Protein AF-0000000086674411 (afdb_homodimer)

InterPro domains:
  IPR006683 Thioesterase domain [PF03061] (30-83)
  IPR029069 HotDog domain superfamily [SSF54637] (18-87)

Solvent-accessible surface area (backbone atoms only — not comparable to full-atom values): 12819 Å² total; per-residue (Å²): 112,74,65,48,67,39,72,31,30,48,53,32,86,63,54,71,41,84,93,33,33,42,55,74,64,55,60,52,53,51,49,51,35,40,43,26,53,45,27,21,72,75,66,37,22,38,54,42,81,73,48,67,82,45,76,45,83,71,44,89,52,43,40,58,22,27,39,38,36,38,30,28,34,72,42,78,58,86,39,38,34,33,32,44,36,40,34,28,36,42,29,39,65,34,67,88,80,33,93,50,28,23,39,70,40,85,75,56,46,68,23,35,42,36,34,33,36,34,37,41,77,70,80,127,113,72,64,47,68,39,72,32,30,47,54,34,85,64,54,71,43,84,91,33,33,40,55,75,65,55,60,52,52,51,49,51,35,40,44,27,53,45,28,20,74,76,66,37,22,37,53,41,82,74,48,66,83,46,76,46,83,70,46,88,54,40,41,58,23,27,37,38,36,38,29,27,32,73,42,79,59,86,39,38,37,34,31,43,37,39,33,29,37,41,28,38,64,33,66,89,80,32,93,52,27,23,38,69,42,84,76,57,45,70,23,38,41,35,33,33,36,34,37,42,78,69,82,126

Secondary structure (DSSP, 8-state):
-TT-EEEEEEE----SSGGGBPPHHHHHHHHHHHHHHHHHHHHSB--EEEEEEEEEE-S--BTT-EEEEEEEEEEE-SSEEEEEEEEEEEEEE-TTT-TTBEEEEEEEEEEEEEEEEEE-----/-TT-EEEEEEE----SSGGGBPPHHHHHHHHHHHHHHHHHHHHSB--EEEEEEEEEE-S--BTT-EEEEEEEEEEE-SSEEEEEEEEEEEEEE-TTT-TTBEEEEEEEEEEEEEEEEEE-----

Nearest PDB structures (foldseek):
  4mtu-assembly1_A  TM=9.591E-01  e=3.055E-12  Anaerotignum propionicum
  5egl-assembly1_B-2  TM=8.775E-01  e=4.026E-07  Staphylococcus aureus subsp. aureus Mu50
  5egk-assembly1_C  TM=8.486E-01  e=3.057E-07  Staphylococcus aureus subsp. aureus Mu50
  5hz4-assembly1_D  TM=8.009E-01  e=1.989E-06  Staphylococcus aureus subsp. aureus Mu50
  2eis-assembly1_A  TM=8.326E-01  e=5.075E-06  Thermus thermophilus HB8

pLDDT: mean 96.01, std 6.02, range [52.81, 98.94]

Structure (mmCIF, N/CA/C/O backbone):
data_AF-0000000086674411-model_v1
#
loop_
_entity.id
_entity.type
_entity.pdbx_description
1 polymer 'Thioesterase domain-containing protein'
#
loop_
_atom_site.group_PDB
_atom_site.id
_atom_site.type_symbol
_atom_site.label_atom_id
_atom_site.label_alt_id
_atom_site.label_comp_id
_atom_site.label_asym_id
_atom_site.label_entity_id
_atom_site.label_seq_id
_atom_site.pdbx_PDB_ins_code
_atom_site.Cartn_x
_atom_site.Cartn_y
_atom_site.Cartn_z
_atom_site.occupancy
_atom_site.B_iso_or_equiv
_atom_site.auth_seq_id
_atom_site.auth_comp_id
_atom_site.auth_asym_id
_atom_site.auth_atom_id
_atom_site.pdbx_PDB_model_num
ATOM 1 N N . MET A 1 1 ? -3.662 -22.922 4.18 1 89.38 1 MET A N 1
ATOM 2 C CA . MET A 1 1 ? -3.904 -22.188 2.943 1 89.38 1 MET A CA 1
ATOM 3 C C . MET A 1 1 ? -5.184 -21.359 3.041 1 89.38 1 MET A C 1
ATOM 5 O O . MET A 1 1 ? -5.137 -20.141 3.047 1 89.38 1 MET A O 1
ATOM 9 N N . ILE A 1 2 ? -6.27 -22.047 3.48 1 95.38 2 ILE A N 1
ATOM 10 C CA . ILE A 1 2 ? -7.531 -21.344 3.658 1 95.38 2 ILE A CA 1
ATOM 11 C C . ILE A 1 2 ? -7.438 -20.422 4.871 1 95.38 2 ILE A C 1
ATOM 13 O O . ILE A 1 2 ? -6.926 -20.812 5.922 1 95.38 2 ILE A O 1
ATOM 17 N N . GLY A 1 3 ? -7.812 -19.203 4.719 1 97.62 3 GLY A N 1
ATOM 18 C CA . GLY A 1 3 ? -7.754 -18.234 5.805 1 97.62 3 GLY A CA 1
ATOM 19 C C . GLY A 1 3 ? -6.559 -17.312 5.715 1 97.62 3 GLY A C 1
ATOM 20 O O . GLY A 1 3 ? -6.496 -16.297 6.426 1 97.62 3 GLY A O 1
ATOM 21 N N . THR A 1 4 ? -5.574 -17.688 4.875 1 98.19 4 THR A N 1
ATOM 22 C CA . THR A 1 4 ? -4.441 -16.797 4.688 1 98.19 4 THR A CA 1
ATOM 23 C C . THR A 1 4 ? -4.914 -15.438 4.172 1 98.19 4 THR A C 1
ATOM 25 O O . THR A 1 4 ? -5.711 -15.367 3.232 1 98.19 4 THR A O 1
ATOM 28 N N . THR A 1 5 ? -4.48 -14.375 4.836 1 98.81 5 THR A N 1
ATOM 29 C CA . THR A 1 5 ? -4.922 -13.031 4.496 1 98.81 5 THR A CA 1
ATOM 30 C C . THR A 1 5 ? -3.727 -12.102 4.305 1 98.81 5 THR A C 1
ATOM 32 O O . THR A 1 5 ? -2.77 -12.148 5.078 1 98.81 5 THR A O 1
ATOM 35 N N . VAL A 1 6 ? -3.773 -11.344 3.23 1 98.62 6 VAL A N 1
ATOM 36 C CA . VAL A 1 6 ? -2.805 -10.281 2.992 1 98.62 6 VAL A CA 1
ATOM 37 C C . VAL A 1 6 ? -3.486 -8.922 3.127 1 98.62 6 VAL A C 1
ATOM 39 O O . VAL A 1 6 ? -4.656 -8.766 2.766 1 98.62 6 VAL A O 1
ATOM 42 N N . THR A 1 7 ? -2.756 -7.918 3.664 1 98.81 7 THR A N 1
ATOM 43 C CA . THR A 1 7 ? -3.256 -6.559 3.824 1 98.81 7 THR A CA 1
ATOM 44 C C . THR A 1 7 ? -2.297 -5.551 3.193 1 98.81 7 THR A C 1
ATOM 46 O O . THR A 1 7 ? -1.092 -5.59 3.449 1 98.81 7 THR A O 1
ATOM 49 N N . HIS A 1 8 ? -2.797 -4.73 2.307 1 98.81 8 HIS A N 1
ATOM 50 C CA . HIS A 1 8 ? -2.109 -3.57 1.752 1 98.81 8 HIS A CA 1
ATOM 51 C C . HIS A 1 8 ? -2.73 -2.27 2.254 1 98.81 8 HIS A C 1
ATOM 53 O O . HIS A 1 8 ? -3.955 -2.158 2.344 1 98.81 8 HIS A O 1
ATOM 59 N N . ARG A 1 9 ? -1.939 -1.336 2.572 1 98.69 9 ARG A N 1
ATOM 60 C CA . ARG A 1 9 ? -2.4 -0.006 2.959 1 98.69 9 ARG A CA 1
ATOM 61 C C . ARG A 1 9 ? -1.655 1.077 2.188 1 98.69 9 ARG A C 1
ATOM 63 O O . ARG A 1 9 ? -0.449 0.966 1.957 1 98.69 9 ARG A O 1
ATOM 70 N N . ARG A 1 10 ? -2.4 2.121 1.82 1 98.31 10 ARG A N 1
ATOM 71 C CA . ARG A 1 10 ? -1.739 3.215 1.116 1 98.31 10 ARG A CA 1
ATOM 72 C C . ARG A 1 10 ? -2.559 4.5 1.207 1 98.31 10 ARG A C 1
ATOM 74 O O . ARG A 1 10 ? -3.766 4.453 1.454 1 98.31 10 ARG A O 1
ATOM 81 N N . TYR A 1 11 ? -1.896 5.633 1.105 1 98.31 11 TYR A N 1
ATOM 82 C CA . TYR A 1 11 ? -2.5 6.934 0.833 1 98.31 11 TYR A CA 1
ATOM 83 C C . TYR A 1 11 ? -2.873 7.062 -0.638 1 98.31 11 TYR A C 1
ATOM 85 O O . TYR A 1 11 ? -2.086 6.711 -1.52 1 98.31 11 TYR A O 1
ATOM 93 N N . VAL A 1 12 ? -4.074 7.523 -0.931 1 97.69 12 VAL A N 1
ATOM 94 C CA . VAL A 1 12 ? -4.539 7.719 -2.299 1 97.69 12 VAL A CA 1
ATOM 95 C C . VAL A 1 12 ? -4.066 9.07 -2.822 1 97.69 12 VAL A C 1
ATOM 97 O O . VAL A 1 12 ? -4.684 10.102 -2.549 1 97.69 12 VAL A O 1
ATOM 100 N N . ALA A 1 13 ? -3.119 9.055 -3.732 1 93.75 13 ALA A N 1
ATOM 101 C CA . ALA A 1 13 ? -2.398 10.281 -4.066 1 93.75 13 ALA A CA 1
ATOM 102 C C . ALA A 1 13 ? -3.029 10.977 -5.273 1 93.75 13 ALA A C 1
ATOM 104 O O . ALA A 1 13 ? -2.777 12.164 -5.516 1 93.75 13 ALA A O 1
ATOM 105 N N . ASN A 1 14 ? -3.754 10.234 -6.062 1 88.69 14 ASN A N 1
ATOM 106 C CA . ASN A 1 14 ? -4.273 10.812 -7.293 1 88.69 14 ASN A CA 1
ATOM 107 C C . ASN A 1 14 ? -5.746 10.469 -7.496 1 88.69 14 ASN A C 1
ATOM 109 O O . ASN A 1 14 ? -6.238 9.477 -6.945 1 88.69 14 ASN A O 1
ATOM 113 N N . SER A 1 15 ? -6.359 11.453 -8.25 1 87.25 15 SER A N 1
ATOM 114 C CA . SER A 1 15 ? -7.758 11.227 -8.602 1 87.25 15 SER A CA 1
ATOM 115 C C . SER A 1 15 ? -7.938 11.102 -10.109 1 87.25 15 SER A C 1
ATOM 117 O O . SER A 1 15 ? -7.039 11.453 -10.875 1 87.25 15 SER A O 1
ATOM 119 N N . HIS A 1 16 ? -9.125 10.609 -10.438 1 79.88 16 HIS A N 1
ATOM 120 C CA . HIS A 1 16 ? -9.469 10.461 -11.844 1 79.88 16 HIS A CA 1
ATOM 121 C C . HIS A 1 16 ? -10.43 11.562 -12.297 1 79.88 16 HIS A C 1
ATOM 123 O O . HIS A 1 16 ? -10.328 12.047 -13.43 1 79.88 16 HIS A O 1
ATOM 129 N N . TYR A 1 17 ? -11.242 11.922 -11.523 1 77.69 17 TYR A N 1
ATOM 130 C CA . TYR A 1 17 ? -12.312 12.844 -11.914 1 77.69 17 TYR A CA 1
ATOM 131 C C . TYR A 1 17 ? -12.164 14.18 -11.195 1 77.69 17 TYR A C 1
ATOM 133 O O . TYR A 1 17 ? -11.414 14.289 -10.219 1 77.69 17 TYR A O 1
ATOM 141 N N . ALA A 1 18 ? -12.961 15.047 -11.758 1 78.5 18 ALA A N 1
ATOM 142 C CA . ALA A 1 18 ? -13.148 16.297 -11.016 1 78.5 18 ALA A CA 1
ATOM 143 C C . ALA A 1 18 ? -13.734 16.031 -9.633 1 78.5 18 ALA A C 1
ATOM 145 O O . ALA A 1 18 ? -14.406 15.016 -9.422 1 78.5 18 ALA A O 1
ATOM 146 N N . GLY A 1 19 ? -13.383 16.797 -8.633 1 85 19 GLY A N 1
ATOM 147 C CA . GLY A 1 19 ? -13.898 16.609 -7.285 1 85 19 GLY A CA 1
ATOM 148 C C . GLY A 1 19 ? -13.102 15.625 -6.465 1 85 19 GLY A C 1
ATOM 149 O O . GLY A 1 19 ? -13.555 15.164 -5.418 1 85 19 GLY A O 1
ATOM 150 N N . ASN A 1 20 ? -12.031 15.086 -7.004 1 91.06 20 ASN A N 1
ATOM 151 C CA . ASN A 1 20 ? -11.07 14.219 -6.328 1 91.06 20 ASN A CA 1
ATOM 152 C C . ASN A 1 20 ? -11.586 12.781 -6.223 1 91.06 20 ASN A C 1
ATOM 154 O O . ASN A 1 20 ? -11.117 12.016 -5.379 1 91.06 20 ASN A O 1
ATOM 158 N N . LEU A 1 21 ? -12.625 12.477 -7.051 1 92.69 21 LEU A N 1
ATOM 159 C CA . LEU A 1 21 ? -13.188 11.133 -7.051 1 92.69 21 LEU A CA 1
ATOM 160 C C . LEU A 1 21 ? -12.289 10.172 -7.824 1 92.69 21 LEU A C 1
ATOM 162 O O . LEU A 1 21 ? -11.797 10.508 -8.898 1 92.69 21 LEU A O 1
ATOM 166 N N . VAL A 1 22 ? -12.078 9.031 -7.191 1 94.12 22 VAL A N 1
ATOM 167 C CA . VAL A 1 22 ? -11.312 7.988 -7.871 1 94.12 22 VAL A CA 1
ATOM 168 C C . VAL A 1 22 ? -12.266 7.027 -8.578 1 94.12 22 VAL A C 1
ATOM 170 O O . VAL A 1 22 ? -13.391 6.801 -8.117 1 94.12 22 VAL A O 1
ATOM 173 N N . ASP A 1 23 ? -11.867 6.539 -9.68 1 91.19 23 ASP A N 1
ATOM 174 C CA . ASP A 1 23 ? -12.719 5.609 -10.422 1 91.19 23 ASP A CA 1
ATOM 175 C C . ASP A 1 23 ? -12.758 4.242 -9.742 1 91.19 23 ASP A C 1
ATOM 177 O O . ASP A 1 23 ? -11.836 3.875 -9.016 1 91.19 23 ASP A O 1
ATOM 181 N N . GLY A 1 24 ? -13.828 3.525 -9.969 1 88.75 24 GLY A N 1
ATOM 182 C CA . GLY A 1 24 ? -14.016 2.209 -9.375 1 88.75 24 GLY A CA 1
ATOM 183 C C . GLY A 1 24 ? -12.914 1.231 -9.734 1 88.75 24 GLY A C 1
ATOM 184 O O . GLY A 1 24 ? -12.602 0.324 -8.961 1 88.75 24 GLY A O 1
ATOM 185 N N . ALA A 1 25 ? -12.359 1.411 -10.922 1 93.69 25 ALA A N 1
ATOM 186 C CA . ALA A 1 25 ? -11.281 0.535 -11.375 1 93.69 25 ALA A CA 1
ATOM 187 C C . ALA A 1 25 ? -10.078 0.62 -10.445 1 93.69 25 ALA A C 1
ATOM 189 O O . ALA A 1 25 ? -9.258 -0.303 -10.398 1 93.69 25 ALA A O 1
ATOM 190 N N . TYR A 1 26 ? -9.906 1.676 -9.727 1 96.38 26 TYR A N 1
ATOM 191 C CA . TYR A 1 26 ? -8.789 1.897 -8.82 1 96.38 26 TYR A CA 1
ATOM 192 C C . TYR A 1 26 ? -8.727 0.806 -7.758 1 96.38 26 TYR A C 1
ATOM 194 O O . TYR A 1 26 ? -7.695 0.141 -7.602 1 96.38 26 TYR A O 1
ATOM 202 N N . ALA A 1 27 ? -9.836 0.557 -7.113 1 97.25 27 ALA A N 1
ATOM 203 C CA . ALA A 1 27 ? -9.891 -0.477 -6.082 1 97.25 27 ALA A CA 1
ATOM 204 C C . ALA A 1 27 ? -9.656 -1.86 -6.68 1 97.25 27 ALA A C 1
ATOM 206 O O . ALA A 1 27 ? -9.031 -2.719 -6.051 1 97.25 27 ALA A O 1
ATOM 207 N N . LEU A 1 28 ? -10.117 -2.045 -7.859 1 97.31 28 LEU A N 1
ATOM 208 C CA . LEU A 1 28 ? -9.922 -3.34 -8.5 1 97.31 28 LEU A CA 1
ATOM 209 C C . LEU A 1 28 ? -8.453 -3.58 -8.812 1 97.31 28 LEU A C 1
ATOM 211 O O . LEU A 1 28 ? -7.969 -4.711 -8.719 1 97.31 28 LEU A O 1
ATOM 215 N N . GLY A 1 29 ? -7.793 -2.545 -9.219 1 97.19 29 GLY A N 1
ATOM 216 C CA . GLY A 1 29 ? -6.352 -2.652 -9.367 1 97.19 29 GLY A CA 1
ATOM 217 C C . GLY A 1 29 ? -5.645 -3.051 -8.078 1 97.19 29 GLY A C 1
ATOM 218 O O . GLY A 1 29 ? -4.77 -3.918 -8.086 1 97.19 29 GLY A O 1
ATOM 219 N N . LEU A 1 30 ? -6.027 -2.467 -6.98 1 98.25 30 LEU A N 1
ATOM 220 C CA . LEU A 1 30 ? -5.453 -2.785 -5.68 1 98.25 30 LEU A CA 1
ATOM 221 C C . LEU A 1 30 ? -5.77 -4.223 -5.285 1 98.25 30 LEU A C 1
ATOM 223 O O . LEU A 1 30 ? -4.93 -4.906 -4.688 1 98.25 30 LEU A O 1
ATOM 227 N N . PHE A 1 31 ? -7.004 -4.715 -5.574 1 98.5 31 PHE A N 1
ATOM 228 C CA . PHE A 1 31 ? -7.371 -6.105 -5.332 1 98.5 31 PHE A CA 1
ATOM 229 C C . PHE A 1 31 ? -6.449 -7.047 -6.094 1 98.5 31 PHE A C 1
ATOM 231 O O . PHE A 1 31 ? -5.98 -8.047 -5.547 1 98.5 31 PHE A O 1
ATOM 238 N N . GLY A 1 32 ? -6.23 -6.691 -7.336 1 98 32 GLY A N 1
ATOM 239 C CA . GLY A 1 32 ? -5.301 -7.488 -8.117 1 98 32 GLY A CA 1
ATOM 240 C C . GLY A 1 32 ? -3.916 -7.57 -7.5 1 98 32 GLY A C 1
ATOM 241 O O . GLY A 1 32 ? -3.316 -8.641 -7.445 1 98 32 GLY A O 1
ATOM 242 N N . ASP A 1 33 ? -3.412 -6.453 -7.082 1 98.5 33 ASP A N 1
ATOM 243 C CA . ASP A 1 33 ? -2.098 -6.398 -6.453 1 98.5 33 ASP A CA 1
ATOM 244 C C . ASP A 1 33 ? -2.055 -7.262 -5.195 1 98.5 33 ASP A C 1
ATOM 246 O O . ASP A 1 33 ? -1.1 -8.008 -4.98 1 98.5 33 ASP A O 1
ATOM 250 N N . ALA A 1 34 ? -3.027 -7.168 -4.344 1 98.69 34 ALA A N 1
ATOM 251 C CA . ALA A 1 34 ? -3.094 -7.945 -3.107 1 98.69 34 ALA A CA 1
ATOM 252 C C . ALA A 1 34 ? -3.217 -9.438 -3.404 1 98.69 34 ALA A C 1
ATOM 254 O O . ALA A 1 34 ? -2.582 -10.258 -2.742 1 98.69 34 ALA A O 1
ATOM 255 N N . ALA A 1 35 ? -4.035 -9.789 -4.363 1 98.56 35 ALA A N 1
ATOM 256 C CA . ALA A 1 35 ? -4.176 -11.188 -4.754 1 98.56 35 ALA A CA 1
ATOM 257 C C . ALA A 1 35 ? -2.852 -11.758 -5.254 1 98.56 35 ALA A C 1
ATOM 259 O O . ALA A 1 35 ? -2.537 -12.922 -5.012 1 98.56 35 ALA A O 1
ATOM 260 N N . THR A 1 36 ? -2.139 -10.906 -6.016 1 98.44 36 THR A N 1
ATOM 261 C CA . THR A 1 36 ? -0.835 -11.336 -6.508 1 98.44 36 THR A CA 1
ATOM 262 C C . THR A 1 36 ? 0.086 -11.703 -5.352 1 98.44 36 THR A C 1
ATOM 264 O O . THR A 1 36 ? 0.672 -12.789 -5.34 1 98.44 36 THR A O 1
ATOM 267 N N . GLU A 1 37 ? 0.175 -10.844 -4.367 1 98.81 37 GLU A N 1
ATOM 268 C CA . GLU A 1 37 ? 1.003 -11.203 -3.219 1 98.81 37 GLU A CA 1
ATOM 269 C C . GLU A 1 37 ? 0.466 -12.445 -2.514 1 98.81 37 GLU A C 1
ATOM 271 O O . GLU A 1 37 ? 1.238 -13.297 -2.076 1 98.81 37 GLU A O 1
ATOM 276 N N . LEU A 1 38 ? -0.849 -12.539 -2.352 1 98.62 38 LEU A N 1
ATOM 277 C CA . LEU A 1 38 ? -1.47 -13.695 -1.711 1 98.62 38 LEU A CA 1
ATOM 278 C C . LEU A 1 38 ? -1.016 -14.992 -2.371 1 98.62 38 LEU A C 1
ATOM 280 O O . LEU A 1 38 ? -0.605 -15.93 -1.685 1 98.62 38 LEU A O 1
ATOM 284 N N . CYS A 1 39 ? -0.974 -15.016 -3.66 1 98.19 39 CYS A N 1
ATOM 285 C CA . CYS A 1 39 ? -0.579 -16.203 -4.41 1 98.19 39 CYS A CA 1
ATOM 286 C C . CYS A 1 39 ? 0.919 -16.453 -4.289 1 98.19 39 CYS A C 1
ATOM 288 O O . CYS A 1 39 ? 1.359 -17.609 -4.254 1 98.19 39 CYS A O 1
ATOM 290 N N . ILE A 1 40 ? 1.693 -15.414 -4.297 1 98.25 40 ILE A N 1
ATOM 291 C CA . ILE A 1 40 ? 3.123 -15.602 -4.078 1 98.25 40 ILE A CA 1
ATOM 292 C C . ILE A 1 40 ? 3.354 -16.312 -2.75 1 98.25 40 ILE A C 1
ATOM 294 O O . ILE A 1 40 ? 4.113 -17.281 -2.684 1 98.25 40 ILE A O 1
ATOM 298 N N . ARG A 1 41 ? 2.709 -15.867 -1.758 1 98 41 ARG A N 1
ATOM 299 C CA . ARG A 1 41 ? 2.91 -16.406 -0.418 1 98 41 ARG A CA 1
ATOM 300 C C . ARG A 1 41 ? 2.389 -17.844 -0.324 1 98 41 ARG A C 1
ATOM 302 O O . ARG A 1 41 ? 2.963 -18.672 0.382 1 98 41 ARG A O 1
ATOM 309 N N . THR A 1 42 ? 1.347 -18.156 -1.018 1 97.38 42 THR A N 1
ATOM 310 C CA . THR A 1 42 ? 0.709 -19.453 -0.84 1 97.38 42 THR A CA 1
ATOM 311 C C . THR A 1 42 ? 1.201 -20.453 -1.892 1 97.38 42 THR A C 1
ATOM 313 O O . THR A 1 42 ? 1.247 -21.656 -1.642 1 97.38 42 THR A O 1
ATOM 316 N N . ASP A 1 43 ? 1.572 -19.922 -3.066 1 97.06 43 ASP A N 1
ATOM 317 C CA . ASP A 1 43 ? 1.767 -20.828 -4.199 1 97.06 43 ASP A CA 1
ATOM 318 C C . ASP A 1 43 ? 3.131 -20.594 -4.848 1 97.06 43 ASP A C 1
ATOM 320 O O . ASP A 1 43 ? 3.514 -21.328 -5.766 1 97.06 43 ASP A O 1
ATOM 324 N N . GLY A 1 44 ? 3.834 -19.578 -4.473 1 97.38 44 GLY A N 1
ATOM 325 C CA . GLY A 1 44 ? 5.121 -19.281 -5.082 1 97.38 44 GLY A CA 1
ATOM 326 C C . GLY A 1 44 ? 5.004 -18.75 -6.5 1 97.38 44 GLY A C 1
ATOM 327 O O . GLY A 1 44 ? 5.926 -18.906 -7.305 1 97.38 44 GLY A O 1
ATOM 328 N N . ASP A 1 45 ? 3.881 -18.25 -6.809 1 97.69 45 ASP A N 1
ATOM 329 C CA . ASP A 1 45 ? 3.537 -17.781 -8.148 1 97.69 45 ASP A CA 1
ATOM 330 C C . ASP A 1 45 ? 2.615 -16.562 -8.086 1 97.69 45 ASP A C 1
ATOM 332 O O . ASP A 1 45 ? 1.774 -16.453 -7.191 1 97.69 45 ASP A O 1
ATOM 336 N N . GLU A 1 46 ? 2.699 -15.688 -9.078 1 97.69 46 GLU A N 1
ATOM 337 C CA . GLU A 1 46 ? 1.874 -14.484 -9.094 1 97.69 46 GLU A CA 1
ATOM 338 C C . GLU A 1 46 ? 0.405 -14.828 -9.328 1 97.69 46 GLU A C 1
ATOM 340 O O . GLU A 1 46 ? -0.485 -14.086 -8.898 1 97.69 46 GLU A O 1
ATOM 345 N N . GLY A 1 47 ? 0.176 -15.938 -10 1 97.56 47 GLY A N 1
ATOM 346 C CA . GLY A 1 47 ? -1.185 -16.297 -10.359 1 97.56 47 GLY A CA 1
ATOM 347 C C . GLY A 1 47 ? -1.766 -15.445 -11.469 1 97.56 47 GLY A C 1
ATOM 348 O O . GLY A 1 47 ? -1.14 -14.469 -11.898 1 97.56 47 GLY A O 1
ATOM 349 N N . LEU A 1 48 ? -2.912 -15.961 -12.016 1 96.81 48 LEU A N 1
ATOM 350 C CA . LEU A 1 48 ? -3.684 -15.242 -13.023 1 96.81 48 LEU A CA 1
ATOM 351 C C . LEU A 1 48 ? -5.113 -15 -12.547 1 96.81 48 LEU A C 1
ATOM 353 O O . LEU A 1 48 ? -5.836 -15.953 -12.234 1 96.81 48 LEU A O 1
ATOM 357 N N . PHE A 1 49 ? -5.402 -13.727 -12.477 1 96.31 49 PHE A N 1
ATOM 358 C CA . PHE A 1 49 ? -6.766 -13.391 -12.078 1 96.31 49 PHE A CA 1
ATOM 359 C C . PHE A 1 49 ? -7.766 -13.82 -13.141 1 96.31 49 PHE A C 1
ATOM 361 O O . PHE A 1 49 ? -7.684 -13.375 -14.289 1 96.31 49 PHE A O 1
ATOM 368 N N . ALA A 1 50 ? -8.664 -14.664 -12.844 1 96.69 50 ALA A N 1
ATOM 369 C CA . ALA A 1 50 ? -9.609 -15.234 -13.805 1 96.69 50 ALA A CA 1
ATOM 370 C C . ALA A 1 50 ? -10.859 -14.367 -13.914 1 96.69 50 ALA A C 1
ATOM 372 O O . ALA A 1 50 ? -11.453 -14.258 -14.992 1 96.69 50 ALA A O 1
ATOM 373 N N . GLY A 1 51 ? -11.297 -13.828 -12.781 1 96.12 51 GLY A N 1
ATOM 374 C CA . GLY A 1 51 ? -12.484 -12.984 -12.82 1 96.12 51 GLY A CA 1
ATOM 375 C C . GLY A 1 51 ? -13.125 -12.789 -11.461 1 96.12 51 GLY A C 1
ATOM 376 O O . GLY A 1 51 ? -12.625 -13.305 -10.453 1 96.12 51 GLY A O 1
ATOM 377 N N . TYR A 1 52 ? -14.195 -11.945 -11.461 1 97.06 52 TYR A N 1
ATOM 378 C CA . TYR A 1 52 ? -14.977 -11.711 -10.25 1 97.06 52 TYR A CA 1
ATOM 379 C C . TYR A 1 52 ? -16.344 -12.367 -10.359 1 97.06 52 TYR A C 1
ATOM 381 O O . TYR A 1 52 ? -16.969 -12.367 -11.422 1 97.06 52 TYR A O 1
ATOM 389 N N . GLU A 1 53 ? -16.719 -12.891 -9.258 1 97 53 GLU A N 1
ATOM 390 C CA . GLU A 1 53 ? -18.094 -13.344 -9.133 1 97 53 GLU A CA 1
ATOM 391 C C . GLU A 1 53 ? -19.031 -12.18 -8.789 1 97 53 GLU A C 1
ATOM 393 O O . GLU A 1 53 ? -20.172 -12.133 -9.25 1 97 53 GLU A O 1
ATOM 398 N N . GLU A 1 54 ? -18.5 -11.336 -7.941 1 97.44 54 GLU A N 1
ATOM 399 C CA . GLU A 1 54 ? -19.266 -10.18 -7.516 1 97.44 54 GLU A CA 1
ATOM 400 C C . GLU A 1 54 ? -18.359 -9.008 -7.137 1 97.44 54 GLU A C 1
ATOM 402 O O . GLU A 1 54 ? -17.281 -9.219 -6.594 1 97.44 54 GLU A O 1
ATOM 407 N N . ILE A 1 55 ? -18.859 -7.809 -7.43 1 97.94 55 ILE A N 1
ATOM 408 C CA . ILE A 1 55 ? -18.266 -6.555 -6.969 1 97.94 55 ILE A CA 1
ATOM 409 C C . ILE A 1 55 ? -19.375 -5.613 -6.488 1 97.94 55 ILE A C 1
ATOM 411 O O . ILE A 1 55 ? -20.375 -5.422 -7.176 1 97.94 55 ILE A O 1
ATOM 415 N N . ARG A 1 56 ? -19.188 -5.047 -5.332 1 98.44 56 ARG A N 1
ATOM 416 C CA . ARG A 1 56 ? -20.109 -4.031 -4.824 1 98.44 56 ARG A CA 1
ATOM 417 C C . ARG A 1 56 ? -19.359 -2.756 -4.453 1 98.44 56 ARG A C 1
ATOM 419 O O . ARG A 1 56 ? -18.422 -2.791 -3.656 1 98.44 56 ARG A O 1
ATOM 426 N N . PHE A 1 57 ? -19.75 -1.699 -5.066 1 97.94 57 PHE A N 1
ATOM 427 C CA . PHE A 1 57 ? -19.25 -0.377 -4.695 1 97.94 57 PHE A CA 1
ATOM 428 C C . PHE A 1 57 ? -20.172 0.274 -3.67 1 97.94 57 PHE A C 1
ATOM 430 O O . PHE A 1 57 ? -21.297 0.671 -4 1 97.94 57 PHE A O 1
ATOM 437 N N . VAL A 1 58 ? -19.641 0.463 -2.443 1 98.06 58 VAL A N 1
ATOM 438 C CA . VAL A 1 58 ? -20.484 0.779 -1.298 1 98.06 58 VAL A CA 1
ATOM 439 C C . VAL A 1 58 ? -20.375 2.264 -0.96 1 98.06 58 VAL A C 1
ATOM 441 O O . VAL A 1 58 ? -21.359 2.9 -0.577 1 98.06 58 VAL A O 1
ATOM 444 N N . ALA A 1 59 ? -19.234 2.826 -1.065 1 98.19 59 ALA A N 1
ATOM 445 C CA . ALA A 1 59 ? -18.938 4.227 -0.762 1 98.19 59 ALA A CA 1
ATOM 446 C C . ALA A 1 59 ? -17.859 4.777 -1.682 1 98.19 59 ALA A C 1
ATOM 448 O O . ALA A 1 59 ? -17 4.035 -2.15 1 98.19 59 ALA A O 1
ATOM 449 N N . PRO A 1 60 ? -17.875 6.027 -1.909 1 97.31 60 PRO A N 1
ATOM 450 C CA . PRO A 1 60 ? -16.859 6.609 -2.797 1 97.31 60 PRO A CA 1
ATOM 451 C C . PRO A 1 60 ? -15.484 6.703 -2.145 1 97.31 60 PRO A C 1
ATOM 453 O O . PRO A 1 60 ? -15.383 6.891 -0.929 1 97.31 60 PRO A O 1
ATOM 456 N N . ILE A 1 61 ? -14.477 6.527 -2.938 1 98 61 ILE A N 1
ATOM 457 C CA . ILE A 1 61 ? -13.094 6.773 -2.549 1 98 61 ILE A CA 1
ATOM 458 C C . ILE A 1 61 ? -12.609 8.086 -3.164 1 98 61 ILE A C 1
ATOM 460 O O . ILE A 1 61 ? -12.867 8.359 -4.336 1 98 61 ILE A O 1
ATOM 464 N N . TYR A 1 62 ? -11.898 8.93 -2.408 1 97.5 62 TYR A N 1
ATOM 465 C CA . TYR A 1 62 ? -11.383 10.219 -2.871 1 97.5 62 TYR A CA 1
ATOM 466 C C . TYR A 1 62 ? -9.867 10.266 -2.752 1 97.5 62 TYR A C 1
ATOM 468 O O . TYR A 1 62 ? -9.281 9.609 -1.89 1 97.5 62 TYR A O 1
ATOM 476 N N . ALA A 1 63 ? -9.234 11.023 -3.674 1 97 63 ALA A N 1
ATOM 477 C CA . ALA A 1 63 ? -7.844 11.375 -3.402 1 97 63 ALA A CA 1
ATOM 478 C C . ALA A 1 63 ? -7.695 11.977 -2.008 1 97 63 ALA A C 1
ATOM 480 O O . ALA A 1 63 ? -8.523 12.781 -1.58 1 97 63 ALA A O 1
ATOM 481 N N . GLY A 1 64 ? -6.625 11.539 -1.303 1 97 64 GLY A N 1
ATOM 482 C CA . GLY A 1 64 ? -6.418 11.992 0.061 1 97 64 GLY A CA 1
ATOM 483 C C . GLY A 1 64 ? -6.883 11 1.104 1 97 64 GLY A C 1
ATOM 484 O O . GLY A 1 64 ? -6.539 11.117 2.283 1 97 64 GLY A O 1
ATOM 485 N N . ASP A 1 65 ? -7.691 10.031 0.682 1 98.38 65 ASP A N 1
ATOM 486 C CA . ASP A 1 65 ? -8.062 8.945 1.586 1 98.38 65 ASP A CA 1
ATOM 487 C C . ASP A 1 65 ? -6.859 8.062 1.907 1 98.38 65 ASP A C 1
ATOM 489 O O . ASP A 1 65 ? -5.902 8 1.133 1 98.38 65 ASP A O 1
ATOM 493 N N . VAL A 1 66 ? -6.805 7.426 3.016 1 98.81 66 VAL A N 1
ATOM 494 C CA . VAL A 1 66 ? -5.992 6.242 3.273 1 98.81 66 VAL A CA 1
ATOM 495 C C . VAL A 1 66 ? -6.867 4.992 3.215 1 98.81 66 VAL A C 1
ATOM 497 O O . VAL A 1 66 ? -7.871 4.898 3.924 1 98.81 66 VAL A O 1
ATOM 500 N N . VAL A 1 67 ? -6.406 4.051 2.363 1 98.81 67 VAL A N 1
ATOM 501 C CA . VAL A 1 67 ? -7.23 2.854 2.225 1 98.81 67 VAL A CA 1
ATOM 502 C C . VAL A 1 67 ? -6.434 1.622 2.645 1 98.81 67 VAL A C 1
ATOM 504 O O . VAL A 1 67 ? -5.203 1.619 2.572 1 98.81 67 VAL A O 1
ATOM 507 N N . GLU A 1 68 ? -7.133 0.646 3.156 1 98.88 68 GLU A N 1
ATOM 508 C CA . GLU A 1 68 ? -6.617 -0.687 3.451 1 98.88 68 GLU A CA 1
ATOM 509 C C . GLU A 1 68 ? -7.363 -1.755 2.656 1 98.88 68 GLU A C 1
ATOM 511 O O . GLU A 1 68 ? -8.594 -1.803 2.676 1 98.88 68 GLU A O 1
ATOM 516 N N . VAL A 1 69 ? -6.613 -2.533 1.974 1 98.81 69 VAL A N 1
ATOM 517 C CA . VAL A 1 69 ? -7.145 -3.617 1.156 1 98.81 69 VAL A CA 1
ATOM 518 C C . VAL A 1 69 ? -6.781 -4.961 1.779 1 98.81 69 VAL A C 1
ATOM 520 O O . VAL A 1 69 ? -5.629 -5.18 2.17 1 98.81 69 VAL A O 1
ATOM 523 N N . THR A 1 70 ? -7.746 -5.848 1.847 1 98.88 70 THR A N 1
ATOM 524 C CA . THR A 1 70 ? -7.48 -7.207 2.297 1 98.88 70 THR A CA 1
ATOM 525 C C . THR A 1 70 ? -7.879 -8.219 1.228 1 98.88 70 THR A C 1
ATOM 527 O O . THR A 1 70 ? -8.852 -8.008 0.496 1 98.88 70 THR A O 1
ATOM 530 N N . ALA A 1 71 ? -7.164 -9.203 1.087 1 98.88 71 ALA A N 1
ATOM 531 C CA . ALA A 1 71 ? -7.434 -10.391 0.278 1 98.88 71 ALA A CA 1
ATOM 532 C C . ALA A 1 71 ? -7.277 -11.664 1.102 1 98.88 71 ALA A C 1
ATOM 534 O O . ALA A 1 71 ? -6.227 -11.898 1.704 1 98.88 71 ALA A O 1
ATOM 535 N N . SER A 1 72 ? -8.273 -12.531 1.072 1 98.88 72 SER A N 1
ATOM 536 C CA . SER A 1 72 ? -8.25 -13.742 1.875 1 98.88 72 SER A CA 1
ATOM 537 C C . SER A 1 72 ? -8.695 -14.953 1.061 1 98.88 72 SER A C 1
ATOM 539 O O . SER A 1 72 ? -9.75 -14.922 0.42 1 98.88 72 SER A O 1
ATOM 541 N N . VAL A 1 73 ? -7.941 -16.047 1.227 1 98.88 73 VAL A N 1
ATOM 542 C CA . VAL A 1 73 ? -8.336 -17.266 0.548 1 98.88 73 VAL A CA 1
ATOM 543 C C . VAL A 1 73 ? -9.5 -17.922 1.292 1 98.88 73 VAL A C 1
ATOM 545 O O . VAL A 1 73 ? -9.406 -18.188 2.492 1 98.88 73 VAL A O 1
ATOM 548 N N . THR A 1 74 ? -10.547 -18.25 0.523 1 98.75 74 THR A N 1
ATOM 549 C CA . THR A 1 74 ? -11.703 -18.844 1.183 1 98.75 74 THR A CA 1
ATOM 550 C C . THR A 1 74 ? -11.992 -20.234 0.636 1 98.75 74 THR A C 1
ATOM 552 O O . THR A 1 74 ? -12.758 -21 1.233 1 98.75 74 THR A O 1
ATOM 555 N N . ARG A 1 75 ? -11.492 -20.578 -0.475 1 98.38 75 ARG A N 1
ATOM 556 C CA . ARG A 1 75 ? -11.594 -21.906 -1.064 1 98.38 75 ARG A CA 1
ATOM 557 C C . ARG A 1 75 ? -10.375 -22.219 -1.934 1 98.38 75 ARG A C 1
ATOM 559 O O . ARG A 1 75 ? -9.828 -21.328 -2.584 1 98.38 75 ARG A O 1
ATOM 566 N N . VAL A 1 76 ? -10.039 -23.5 -1.941 1 97.88 76 VAL A N 1
ATOM 567 C CA . VAL A 1 76 ? -8.867 -23.953 -2.693 1 97.88 76 VAL A CA 1
ATOM 568 C C . VAL A 1 76 ? -9.242 -25.125 -3.588 1 97.88 76 VAL A C 1
ATOM 570 O O . VAL A 1 76 ? -9.734 -26.141 -3.104 1 97.88 76 VAL A O 1
ATOM 573 N N . GLY A 1 77 ? -9.086 -24.953 -4.895 1 96.69 77 GLY A N 1
ATOM 574 C CA . GLY A 1 77 ? -9.148 -26.047 -5.848 1 96.69 77 GLY A CA 1
ATOM 575 C C . GLY A 1 77 ? -7.785 -26.547 -6.281 1 96.69 77 GLY A C 1
ATOM 576 O O . GLY A 1 77 ? -6.785 -26.297 -5.609 1 96.69 77 GLY A O 1
ATOM 577 N N . THR A 1 78 ? -7.805 -27.312 -7.426 1 95.81 78 THR A N 1
ATOM 578 C CA . THR A 1 78 ? -6.539 -27.828 -7.93 1 95.81 78 THR A CA 1
ATOM 579 C C . THR A 1 78 ? -5.641 -26.703 -8.414 1 95.81 78 THR A C 1
ATOM 581 O O . THR A 1 78 ? -4.469 -26.625 -8.047 1 95.81 78 THR A O 1
ATOM 584 N N . ARG A 1 79 ? -6.246 -25.797 -9.203 1 96.75 79 ARG A N 1
ATOM 585 C CA . ARG A 1 79 ? -5.477 -24.672 -9.734 1 96.75 79 ARG A CA 1
ATOM 586 C C . ARG A 1 79 ? -6.105 -23.344 -9.336 1 96.75 79 ARG A C 1
ATOM 588 O O . ARG A 1 79 ? -5.578 -22.281 -9.664 1 96.75 79 ARG A O 1
ATOM 595 N N . SER A 1 80 ? -7.23 -23.422 -8.633 1 97.12 80 SER A N 1
ATOM 596 C CA . SER A 1 80 ? -7.996 -22.203 -8.398 1 97.12 80 SER A CA 1
ATOM 597 C C . SER A 1 80 ? -7.977 -21.812 -6.93 1 97.12 80 SER A C 1
ATOM 599 O O . SER A 1 80 ? -7.984 -22.672 -6.047 1 97.12 80 SER A O 1
ATOM 601 N N . ARG A 1 81 ? -7.961 -20.531 -6.691 1 98.25 81 ARG A N 1
ATOM 602 C CA . ARG A 1 81 ? -8.172 -19.938 -5.379 1 98.25 81 ARG A CA 1
ATOM 603 C C . ARG A 1 81 ? -9.359 -18.969 -5.402 1 98.25 81 ARG A C 1
ATOM 605 O O . ARG A 1 81 ? -9.398 -18.047 -6.211 1 98.25 81 ARG A O 1
ATOM 612 N N . ARG A 1 82 ? -10.344 -19.219 -4.547 1 98.75 82 ARG A N 1
ATOM 613 C CA . ARG A 1 82 ? -11.383 -18.219 -4.305 1 98.75 82 ARG A CA 1
ATOM 614 C C . ARG A 1 82 ? -10.945 -17.234 -3.229 1 98.75 82 ARG A C 1
ATOM 616 O O . ARG A 1 82 ? -10.492 -17.625 -2.156 1 98.75 82 ARG A O 1
ATOM 623 N N . VAL A 1 83 ? -11.078 -15.984 -3.564 1 98.88 83 VAL A N 1
ATOM 624 C CA . VAL A 1 83 ? -10.531 -14.945 -2.695 1 98.88 83 VAL A CA 1
ATOM 625 C C . VAL A 1 83 ? -11.617 -13.914 -2.377 1 98.88 83 VAL A C 1
ATOM 627 O O . VAL A 1 83 ? -12.328 -13.453 -3.273 1 98.88 83 VAL A O 1
ATOM 630 N N . GLU A 1 84 ? -11.75 -13.555 -1.15 1 98.94 84 GLU A N 1
ATOM 631 C CA . GLU A 1 84 ? -12.586 -12.438 -0.721 1 98.94 84 GLU A CA 1
ATOM 632 C C . GLU A 1 84 ? -11.75 -11.172 -0.512 1 98.94 84 GLU A C 1
ATOM 634 O O . GLU A 1 84 ? -10.688 -11.219 0.114 1 98.94 84 GLU A O 1
ATOM 639 N N . PHE A 1 85 ? -12.289 -10.094 -1.075 1 98.88 85 PHE A N 1
ATOM 640 C CA . PHE A 1 85 ? -11.586 -8.812 -1.021 1 98.88 85 PHE A CA 1
ATOM 641 C C . PHE A 1 85 ? -12.414 -7.77 -0.289 1 98.88 85 PHE A C 1
ATOM 643 O O . PHE A 1 85 ? -13.641 -7.758 -0.396 1 98.88 85 PHE A O 1
ATOM 650 N N . SER A 1 86 ? -11.68 -6.848 0.374 1 98.88 86 SER A N 1
ATOM 651 C CA . SER A 1 86 ? -12.289 -5.641 0.918 1 98.88 86 SER A CA 1
ATOM 652 C C . SER A 1 86 ? -11.336 -4.453 0.837 1 98.88 86 SER A C 1
ATOM 654 O O . SER A 1 86 ? -10.125 -4.609 1.007 1 98.88 86 SER A O 1
ATOM 656 N N . CYS A 1 87 ? -11.906 -3.305 0.531 1 98.88 87 CYS A N 1
ATOM 657 C CA . CYS A 1 87 ? -11.211 -2.023 0.625 1 98.88 87 CYS A CA 1
ATOM 658 C C . CYS A 1 87 ? -11.938 -1.083 1.581 1 98.88 87 CYS A C 1
ATOM 660 O O . CYS A 1 87 ? -13.094 -0.727 1.352 1 98.88 87 CYS A O 1
ATOM 662 N N . ALA A 1 88 ? -11.266 -0.667 2.625 1 98.94 88 ALA A N 1
ATOM 663 C CA . ALA A 1 88 ? -11.867 0.23 3.611 1 98.94 88 ALA A CA 1
ATOM 664 C C . ALA A 1 88 ? -11.078 1.535 3.709 1 98.94 88 ALA A C 1
ATOM 666 O O . ALA A 1 88 ? -9.852 1.541 3.578 1 98.94 88 ALA A O 1
ATOM 667 N N . ILE A 1 89 ? -11.781 2.604 3.99 1 98.88 89 ILE A N 1
ATOM 668 C CA . ILE A 1 89 ? -11.203 3.928 4.18 1 98.88 89 ILE A CA 1
ATOM 669 C C . ILE A 1 89 ? -10.891 4.148 5.66 1 98.88 89 ILE A C 1
ATOM 671 O O . ILE A 1 89 ? -11.781 4.059 6.508 1 98.88 89 ILE A O 1
ATOM 675 N N . HIS A 1 90 ? -9.625 4.5 5.922 1 98.88 90 HIS A N 1
ATOM 676 C CA . HIS A 1 90 ? -9.188 4.633 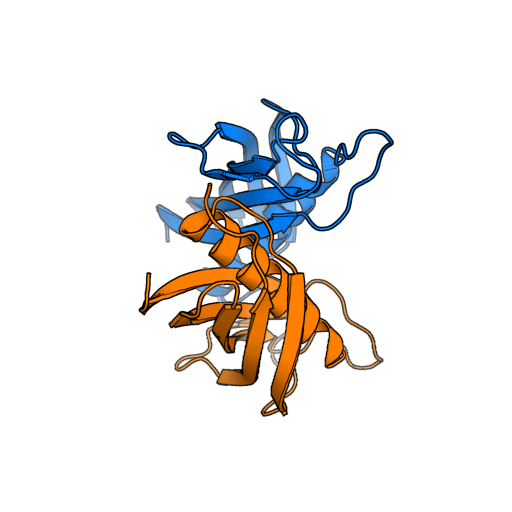7.305 1 98.88 90 HIS A CA 1
ATOM 677 C C . HIS A 1 90 ? -8.977 6.098 7.68 1 98.88 90 HIS A C 1
ATOM 679 O O . HIS A 1 90 ? -8.984 6.445 8.859 1 98.88 90 HIS A O 1
ATOM 685 N N . CYS A 1 91 ? -8.703 6.996 6.68 1 98.81 91 CYS A N 1
ATOM 686 C CA . CYS A 1 91 ? -8.594 8.438 6.859 1 98.81 91 CYS A CA 1
ATOM 687 C C . CYS A 1 91 ? -9.266 9.188 5.719 1 98.81 91 CYS A C 1
ATOM 689 O O . CYS A 1 91 ? -9.297 8.703 4.586 1 98.81 91 CYS A O 1
ATOM 691 N N . ARG A 1 92 ? -9.727 10.391 6.07 1 98.31 92 ARG A N 1
ATOM 692 C CA . ARG A 1 92 ? -10.406 11.219 5.086 1 98.31 92 ARG A CA 1
ATOM 693 C C . ARG A 1 92 ? -10.148 12.703 5.34 1 98.31 92 ARG A C 1
ATOM 695 O O . ARG A 1 92 ? -10.148 13.148 6.492 1 98.31 92 ARG A O 1
ATOM 702 N N . ARG A 1 93 ? -10.047 13.352 4.234 1 97.12 93 ARG A N 1
ATOM 703 C CA . ARG A 1 93 ? -9.828 14.789 4.309 1 97.12 93 ARG A CA 1
ATOM 704 C C . ARG A 1 93 ? -11.031 15.5 4.918 1 97.12 93 ARG A C 1
ATOM 706 O O . ARG A 1 93 ? -12.164 15.016 4.812 1 97.12 93 ARG A O 1
ATOM 713 N N . GLN A 1 94 ? -10.672 16.609 5.539 1 96.81 94 GLN A N 1
ATOM 714 C CA . GLN A 1 94 ? -11.68 17.516 6.086 1 96.81 94 GLN A CA 1
ATOM 715 C C . GLN A 1 94 ? -11.539 18.922 5.492 1 96.81 94 GLN A C 1
ATOM 717 O O . GLN A 1 94 ? -11.188 19.859 6.195 1 96.81 94 GLN A O 1
ATOM 722 N N . PRO A 1 95 ? -12.008 19.047 4.277 1 93.19 95 PRO A N 1
ATOM 723 C CA . PRO A 1 95 ? -11.773 20.328 3.596 1 93.19 95 PRO A CA 1
ATOM 724 C C . PRO A 1 95 ? -12.5 21.5 4.254 1 93.19 95 PRO A C 1
ATOM 726 O O . PRO A 1 95 ? -12.133 22.656 4.043 1 93.19 95 PRO A O 1
ATOM 729 N N . GLU A 1 96 ? -13.469 21.234 4.969 1 94.62 96 GLU A N 1
ATOM 730 C CA . GLU A 1 96 ? -14.211 22.297 5.652 1 94.62 96 GLU A CA 1
ATOM 731 C C . GLU A 1 96 ? -13.391 22.906 6.785 1 94.62 96 GLU A C 1
ATOM 733 O O . GLU A 1 96 ? -13.672 24.016 7.23 1 94.62 96 GLU A O 1
ATOM 738 N N . ILE A 1 97 ? -12.469 22.188 7.289 1 95.06 97 ILE A N 1
ATOM 739 C CA . ILE A 1 97 ? -11.586 22.688 8.336 1 95.06 97 ILE A CA 1
ATOM 740 C C . ILE A 1 97 ? -10.414 23.438 7.699 1 95.06 97 ILE A C 1
ATOM 742 O O . ILE A 1 97 ? -10.156 24.594 8.023 1 95.06 97 ILE A O 1
ATOM 746 N N . SER A 1 98 ? -9.672 22.812 6.781 1 94.5 98 SER A N 1
ATOM 747 C CA . SER A 1 98 ? -8.609 23.406 5.98 1 94.5 98 SER A CA 1
ATOM 748 C C . SER A 1 98 ? -8.273 22.531 4.773 1 94.5 98 SER A C 1
ATOM 750 O O . SER A 1 98 ? -8.719 21.391 4.684 1 94.5 98 SER A O 1
ATOM 752 N N . GLU A 1 99 ? -7.391 23.031 3.91 1 93.25 99 GLU A N 1
ATOM 753 C CA . GLU A 1 99 ? -7.039 22.328 2.686 1 93.25 99 GLU A CA 1
ATOM 754 C C . GLU A 1 99 ? -6.25 21.062 2.992 1 93.25 99 GLU A C 1
ATOM 756 O O . GLU A 1 99 ? -6.266 20.109 2.207 1 93.25 99 GLU A O 1
ATOM 761 N N . SER A 1 100 ? -5.613 21.016 4.145 1 95.62 100 SER A N 1
ATOM 762 C CA . SER A 1 100 ? -4.738 19.891 4.449 1 95.62 100 SER A CA 1
ATOM 763 C C . SER A 1 100 ? -5.246 19.109 5.656 1 95.62 100 SER A C 1
ATOM 765 O O . SER A 1 100 ? -4.617 18.141 6.086 1 95.62 100 SER A O 1
ATOM 767 N N . ALA A 1 101 ? -6.395 19.5 6.211 1 97.38 101 ALA A N 1
ATOM 768 C CA . ALA A 1 101 ? -6.945 18.797 7.367 1 97.38 101 ALA A CA 1
ATOM 769 C C . ALA A 1 101 ? -7.496 17.422 6.965 1 97.38 101 ALA A C 1
ATOM 771 O O . ALA A 1 101 ? -8.102 17.281 5.906 1 97.38 101 ALA A O 1
ATOM 772 N N . SER A 1 102 ? -7.25 16.469 7.762 1 98.06 102 SER A N 1
ATOM 77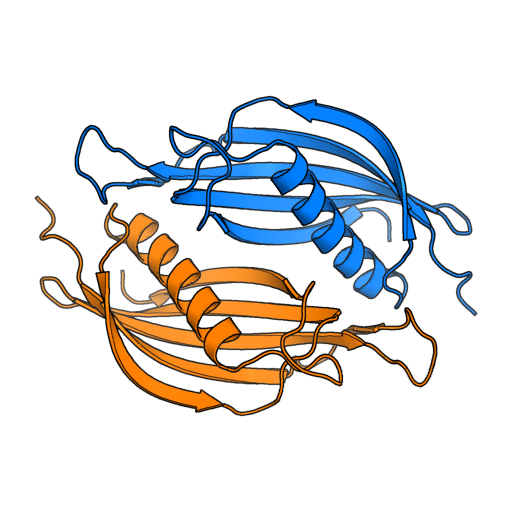3 C CA . SER A 1 102 ? -7.727 15.102 7.582 1 98.06 102 SER A CA 1
ATOM 774 C C . SER A 1 102 ? -7.98 14.422 8.93 1 98.06 102 SER A C 1
ATOM 776 O O . SER A 1 102 ? -7.477 14.875 9.961 1 98.06 102 SER A O 1
ATOM 778 N N . GLN A 1 103 ? -8.727 13.375 8.922 1 97.81 103 GLN A N 1
ATOM 779 C CA . GLN A 1 103 ? -9.047 12.703 10.172 1 97.81 103 GLN A CA 1
ATOM 780 C C . GLN A 1 103 ? -9.062 11.188 10 1 97.81 103 GLN A C 1
ATOM 782 O O . GLN A 1 103 ? -9.391 10.688 8.922 1 97.81 103 GLN A O 1
ATOM 787 N N . VAL A 1 104 ? -8.758 10.484 11.117 1 98.62 104 VAL A N 1
ATOM 788 C CA . VAL A 1 104 ? -8.922 9.039 11.18 1 98.62 104 VAL A CA 1
ATOM 789 C C . VAL A 1 104 ? -10.398 8.688 11.312 1 98.62 104 VAL A C 1
ATOM 791 O O . VAL A 1 104 ? -11.125 9.32 12.086 1 98.62 104 VAL A O 1
ATOM 794 N N . LEU A 1 105 ? -10.75 7.77 10.57 1 98.62 105 LEU A N 1
ATOM 795 C CA . LEU A 1 105 ? -12.117 7.266 10.688 1 98.62 105 LEU A CA 1
ATOM 796 C C . LEU A 1 105 ? -12.172 6.066 11.625 1 98.62 105 LEU A C 1
ATOM 798 O O . LEU A 1 105 ? -11.508 5.055 11.391 1 98.62 105 LEU A O 1
ATOM 802 N N . GLU A 1 106 ? -13.086 6.207 12.656 1 97.81 106 GLU A N 1
ATOM 803 C CA . GLU A 1 106 ? -13.336 5.113 13.594 1 97.81 106 GLU A CA 1
ATOM 804 C C . GLU A 1 106 ? -14.828 4.945 13.852 1 97.81 106 GLU A C 1
ATOM 806 O O . GLU A 1 106 ? -15.453 5.797 14.492 1 97.81 106 GLU A O 1
ATOM 811 N N . PRO A 1 107 ? -15.453 3.801 13.406 1 98.25 107 PRO A N 1
ATOM 812 C CA . PRO A 1 107 ? -14.797 2.734 12.648 1 98.25 107 PRO A CA 1
ATOM 813 C C . PRO A 1 107 ? -14.477 3.143 11.211 1 98.25 107 PRO A C 1
ATOM 815 O O . PRO A 1 107 ? -15.047 4.109 10.703 1 98.25 107 PRO A O 1
ATOM 818 N N . PRO A 1 108 ? -13.469 2.461 10.555 1 98.81 108 PRO A N 1
ATOM 819 C CA . PRO A 1 108 ? -13.273 2.703 9.125 1 98.81 108 PRO A CA 1
ATOM 820 C C . PRO A 1 108 ? -14.547 2.459 8.312 1 98.81 108 PRO A C 1
ATOM 822 O O . PRO A 1 108 ? -15.461 1.769 8.773 1 98.81 108 PRO A O 1
ATOM 825 N N . VAL A 1 109 ? -14.555 3.008 7.105 1 98.75 109 VAL A N 1
ATOM 826 C CA . VAL A 1 109 ? -15.711 2.861 6.219 1 98.75 109 VAL A CA 1
ATOM 827 C C . VAL A 1 109 ? -15.367 1.899 5.086 1 98.75 109 VAL A C 1
ATOM 829 O O . VAL A 1 109 ? -14.422 2.133 4.328 1 98.75 109 VAL A O 1
ATOM 832 N N . VAL A 1 110 ? -16.141 0.808 4.91 1 98.81 110 VAL A N 1
ATOM 833 C CA . VAL A 1 110 ? -15.945 -0.111 3.793 1 98.81 110 VAL A CA 1
ATOM 834 C C . VAL A 1 110 ? -16.375 0.559 2.49 1 98.81 110 VAL A C 1
ATOM 836 O O . VAL A 1 110 ? -17.516 1.049 2.381 1 98.81 110 VAL A O 1
ATOM 839 N N . ALA A 1 111 ? -15.516 0.588 1.494 1 98.75 111 ALA A N 1
ATOM 840 C CA . ALA A 1 111 ? -15.805 1.273 0.237 1 98.75 111 ALA A CA 1
ATOM 841 C C . ALA A 1 111 ? -16.156 0.277 -0.863 1 98.75 111 ALA A C 1
ATOM 843 O O . ALA A 1 111 ? -17.047 0.534 -1.678 1 98.75 111 ALA A O 1
ATOM 844 N N . VAL A 1 112 ? -15.414 -0.801 -0.984 1 98.75 112 VAL A N 1
ATOM 845 C CA . VAL A 1 112 ? -15.617 -1.806 -2.021 1 98.75 112 VAL A CA 1
ATOM 846 C C . VAL A 1 112 ? -15.438 -3.203 -1.431 1 98.75 112 VAL A C 1
ATOM 848 O O . VAL A 1 112 ? -14.523 -3.432 -0.632 1 98.75 112 VAL A O 1
ATOM 851 N N . VAL A 1 113 ? -16.25 -4.184 -1.832 1 98.75 113 VAL A N 1
ATOM 852 C CA . VAL A 1 113 ? -16.062 -5.598 -1.536 1 98.75 113 VAL A CA 1
ATOM 853 C C . VAL A 1 113 ? -16.203 -6.418 -2.818 1 98.75 113 VAL A C 1
ATOM 855 O O . VAL A 1 113 ? -16.891 -6.008 -3.754 1 98.75 113 VAL A O 1
ATOM 858 N N . ALA A 1 114 ? -15.555 -7.512 -2.826 1 98.81 114 ALA A N 1
ATOM 859 C CA . ALA A 1 114 ? -15.617 -8.367 -4.008 1 98.81 114 ALA A CA 1
ATOM 860 C C . ALA A 1 114 ? -15.25 -9.805 -3.664 1 98.81 114 ALA A C 1
ATOM 862 O O . ALA A 1 114 ? -14.617 -10.062 -2.637 1 98.81 114 ALA A O 1
ATOM 863 N N . THR A 1 115 ? -15.664 -10.695 -4.473 1 98.81 115 THR A N 1
ATOM 864 C CA . THR A 1 115 ? -15.219 -12.078 -4.504 1 98.81 115 THR A CA 1
ATOM 865 C C . THR A 1 115 ? -14.688 -12.445 -5.891 1 98.81 115 THR A C 1
ATOM 867 O O . THR A 1 115 ? -15.359 -12.227 -6.898 1 98.81 115 THR A O 1
ATOM 870 N N . GLY A 1 116 ? -13.484 -12.914 -5.887 1 98.5 116 GLY A N 1
ATOM 871 C CA . GLY A 1 116 ? -12.867 -13.258 -7.16 1 98.5 116 GLY A CA 1
ATOM 872 C C . GLY A 1 116 ? -12.18 -14.609 -7.145 1 98.5 116 GLY A C 1
ATOM 873 O O . GLY A 1 116 ? -12.117 -15.273 -6.105 1 98.5 116 GLY A O 1
ATOM 874 N N . THR A 1 117 ? -11.711 -14.992 -8.359 1 98.44 117 THR A N 1
ATOM 875 C CA . THR A 1 117 ? -10.977 -16.234 -8.523 1 98.44 117 THR A CA 1
ATOM 876 C C . THR A 1 117 ? -9.633 -16 -9.203 1 98.44 117 THR A C 1
ATOM 878 O O . THR A 1 117 ? -9.547 -15.242 -10.172 1 98.44 117 THR A O 1
ATOM 881 N N . VAL A 1 118 ? -8.664 -16.641 -8.633 1 98.38 118 VAL A N 1
ATOM 882 C CA . VAL A 1 118 ? -7.32 -16.625 -9.211 1 98.38 118 VAL A CA 1
ATOM 883 C C . VAL A 1 118 ? -6.91 -18.047 -9.586 1 98.38 118 VAL A C 1
ATOM 885 O O . VAL A 1 118 ? -7.199 -19 -8.852 1 98.38 118 VAL A O 1
ATOM 888 N N . VAL A 1 119 ? -6.16 -18.156 -10.719 1 98.19 119 VAL A N 1
ATOM 889 C CA . VAL A 1 119 ? -5.648 -19.453 -11.172 1 98.19 119 VAL A CA 1
ATOM 890 C C . VAL A 1 119 ? -4.129 -19.484 -11.008 1 98.19 119 VAL A C 1
ATOM 892 O O . VAL A 1 119 ? -3.436 -18.531 -11.352 1 98.19 119 VAL A O 1
ATOM 895 N N . VAL A 1 120 ? -3.613 -20.578 -10.438 1 97 120 VAL A N 1
ATOM 896 C CA . VAL A 1 120 ? -2.184 -20.75 -10.203 1 97 120 VAL A CA 1
ATOM 897 C C . VAL A 1 120 ? -1.699 -22.031 -10.883 1 97 120 VAL A C 1
ATOM 899 O O . VAL A 1 120 ? -2.494 -22.922 -11.164 1 97 120 VAL A O 1
ATOM 902 N N . PRO A 1 121 ? -0.394 -22.062 -11.164 1 93.56 121 PRO A N 1
ATOM 903 C CA . PRO A 1 121 ? 0.113 -23.312 -11.703 1 93.56 121 PRO A CA 1
ATOM 904 C C . PRO A 1 121 ? -0.001 -24.469 -10.711 1 93.56 121 PRO A C 1
ATOM 906 O O . PRO A 1 121 ? -0.023 -24.25 -9.5 1 93.56 121 PRO A O 1
ATOM 909 N N . VAL A 1 122 ? -0.089 -25.656 -11.336 1 85 122 VAL A N 1
ATOM 910 C CA . VAL A 1 122 ? -0.131 -26.844 -10.5 1 85 122 VAL A CA 1
ATOM 911 C C . VAL A 1 122 ? 1.218 -27.047 -9.812 1 85 122 VAL A C 1
ATOM 913 O O . VAL A 1 122 ? 2.27 -26.922 -10.445 1 85 122 VAL A O 1
ATOM 916 N N . SER A 1 123 ? 1.208 -26.922 -8.375 1 68.69 123 SER A N 1
ATOM 917 C CA . SER A 1 123 ? 2.43 -27.156 -7.617 1 68.69 123 SER A CA 1
ATOM 918 C C . SER A 1 123 ? 3.148 -28.406 -8.102 1 68.69 123 SER A C 1
ATOM 920 O O . SER A 1 123 ? 2.508 -29.406 -8.422 1 68.69 123 SER A O 1
ATOM 922 N N . ARG A 1 124 ? 4.359 -28.172 -8.57 1 52.81 124 ARG A N 1
ATOM 923 C CA . ARG A 1 124 ? 5.117 -29.375 -8.93 1 52.81 124 ARG A CA 1
ATOM 924 C C . ARG A 1 124 ? 5.367 -30.25 -7.711 1 52.81 124 ARG A C 1
ATOM 926 O O . ARG A 1 124 ? 5.453 -29.75 -6.586 1 52.81 124 ARG A O 1
ATOM 933 N N . MET B 1 1 ? 3.371 10.148 20.875 1 89.44 1 MET B N 1
ATOM 934 C CA . MET B 1 1 ? 3.68 10.711 19.562 1 89.44 1 MET B CA 1
ATOM 935 C C . MET B 1 1 ? 4.973 10.125 19 1 89.44 1 MET B C 1
ATOM 937 O O . MET B 1 1 ? 4.957 9.391 18.016 1 89.44 1 MET B O 1
ATOM 941 N N . ILE B 1 2 ? 6.027 10.156 19.875 1 95.38 2 ILE B N 1
ATOM 942 C CA . ILE B 1 2 ? 7.293 9.57 19.453 1 95.38 2 ILE B CA 1
ATOM 943 C C . ILE B 1 2 ? 7.18 8.047 19.453 1 95.38 2 ILE B C 1
ATOM 945 O O . ILE B 1 2 ? 6.633 7.457 20.375 1 95.38 2 ILE B O 1
ATOM 949 N N . GLY B 1 3 ? 7.574 7.434 18.391 1 97.62 3 GLY B N 1
ATOM 950 C CA . GLY B 1 3 ? 7.492 5.984 18.266 1 97.62 3 GLY B CA 1
ATOM 951 C C . GLY B 1 3 ? 6.32 5.52 17.422 1 97.62 3 GLY B C 1
ATOM 952 O O . GLY B 1 3 ? 6.25 4.352 17.047 1 97.62 3 GLY B O 1
ATOM 953 N N . THR B 1 4 ? 5.363 6.438 17.203 1 98.25 4 THR B N 1
ATOM 954 C CA . THR B 1 4 ? 4.254 6.07 16.328 1 98.25 4 THR B CA 1
ATOM 955 C C . THR B 1 4 ? 4.77 5.66 14.945 1 98.25 4 THR B C 1
ATOM 957 O O . THR B 1 4 ? 5.602 6.355 14.352 1 98.25 4 THR B O 1
ATOM 960 N N . THR B 1 5 ? 4.328 4.5 14.477 1 98.81 5 THR B N 1
ATOM 961 C CA . THR B 1 5 ? 4.812 3.957 13.211 1 98.81 5 THR B CA 1
ATOM 962 C C . THR B 1 5 ? 3.643 3.576 12.305 1 98.81 5 THR B C 1
ATOM 964 O O . THR B 1 5 ? 2.654 3.002 12.766 1 98.81 5 THR B O 1
ATOM 967 N N . VAL B 1 6 ? 3.744 3.986 11.055 1 98.62 6 VAL B N 1
ATOM 968 C CA . VAL B 1 6 ? 2.807 3.564 10.023 1 98.62 6 VAL B CA 1
ATOM 969 C C . VAL B 1 6 ? 3.506 2.625 9.039 1 98.62 6 VAL B C 1
ATOM 971 O O . VAL B 1 6 ? 4.688 2.803 8.734 1 98.62 6 VAL B O 1
ATOM 974 N N . THR B 1 7 ? 2.77 1.597 8.547 1 98.81 7 THR B N 1
ATOM 975 C CA . THR B 1 7 ? 3.285 0.644 7.574 1 98.81 7 THR B CA 1
ATOM 976 C C . THR B 1 7 ? 2.367 0.564 6.355 1 98.81 7 THR B C 1
ATOM 978 O O . THR B 1 7 ? 1.153 0.401 6.496 1 98.81 7 THR B O 1
ATOM 981 N N . HIS B 1 8 ? 2.91 0.777 5.195 1 98.81 8 HIS B N 1
ATOM 982 C CA . HIS B 1 8 ? 2.266 0.534 3.908 1 98.81 8 HIS B CA 1
ATOM 983 C C . HIS B 1 8 ? 2.889 -0.661 3.195 1 98.81 8 HIS B C 1
ATOM 985 O O . HIS B 1 8 ? 4.105 -0.846 3.234 1 98.81 8 HIS B O 1
ATOM 991 N N . ARG B 1 9 ? 2.102 -1.44 2.576 1 98.69 9 ARG B N 1
ATOM 992 C CA . ARG B 1 9 ? 2.572 -2.559 1.764 1 98.69 9 ARG B CA 1
ATOM 993 C C . ARG B 1 9 ? 1.877 -2.58 0.406 1 98.69 9 ARG B C 1
ATOM 995 O O . ARG B 1 9 ? 0.679 -2.305 0.311 1 98.69 9 ARG B O 1
ATOM 1002 N N . ARG B 1 10 ? 2.66 -2.926 -0.616 1 98.25 10 ARG B N 1
ATOM 1003 C CA . ARG B 1 10 ? 2.045 -3.01 -1.938 1 98.25 10 ARG B CA 1
ATOM 1004 C C . ARG B 1 10 ? 2.885 -3.869 -2.877 1 98.25 10 ARG B C 1
ATOM 1006 O O . ARG B 1 10 ? 4.082 -4.062 -2.65 1 98.25 10 ARG B O 1
ATOM 1013 N N . TYR B 1 11 ? 2.244 -4.461 -3.871 1 98.31 11 TYR B N 1
ATOM 1014 C CA . TYR B 1 11 ? 2.879 -5.039 -5.051 1 98.31 11 TYR B CA 1
ATOM 1015 C C . TYR B 1 11 ? 3.312 -3.949 -6.023 1 98.31 11 TYR B C 1
ATOM 1017 O O . TYR B 1 11 ? 2.551 -3.02 -6.305 1 98.31 11 TYR B O 1
ATOM 1025 N N . VAL B 1 12 ? 4.527 -4.004 -6.52 1 97.75 12 VAL B N 1
ATOM 1026 C CA . VAL B 1 12 ? 5.047 -3.037 -7.477 1 97.75 12 VAL B CA 1
ATOM 1027 C C . VAL B 1 12 ? 4.613 -3.422 -8.891 1 97.75 12 VAL B C 1
ATOM 1029 O O . VAL B 1 12 ? 5.246 -4.266 -9.531 1 97.75 12 VAL B O 1
ATOM 1032 N N . ALA B 1 13 ? 3.699 -2.676 -9.453 1 93.62 13 ALA B N 1
ATOM 1033 C CA . ALA B 1 13 ? 3.01 -3.129 -10.656 1 93.62 13 ALA B CA 1
ATOM 1034 C C . ALA B 1 13 ? 3.689 -2.592 -11.914 1 93.62 13 ALA B C 1
ATOM 1036 O O . ALA B 1 13 ? 3.463 -3.1 -13.016 1 93.62 13 ALA B O 1
ATOM 1037 N N . ASN B 1 14 ? 4.426 -1.524 -11.766 1 88.62 14 ASN B N 1
ATOM 1038 C CA . ASN B 1 14 ? 5 -0.895 -12.953 1 88.62 14 ASN B CA 1
ATOM 1039 C C . ASN B 1 14 ? 6.473 -0.555 -12.742 1 88.62 14 ASN B C 1
ATOM 1041 O O . ASN B 1 14 ? 6.93 -0.412 -11.609 1 88.62 14 ASN B O 1
ATOM 1045 N N . SER B 1 15 ? 7.133 -0.549 -13.969 1 87.31 15 SER B N 1
ATOM 1046 C CA . SER B 1 15 ? 8.539 -0.16 -13.938 1 87.31 15 SER B CA 1
ATOM 1047 C C . SER B 1 15 ? 8.773 1.119 -14.734 1 87.31 15 SER B C 1
ATOM 1049 O O . SER B 1 15 ? 7.91 1.545 -15.508 1 87.31 15 SER B O 1
ATOM 1051 N N . HIS B 1 16 ? 9.953 1.654 -14.492 1 80.12 16 HIS B N 1
ATOM 1052 C CA . HIS B 1 16 ? 10.352 2.867 -15.195 1 80.12 16 HIS B CA 1
ATOM 1053 C C . HIS B 1 16 ? 11.344 2.553 -16.312 1 80.12 16 HIS B C 1
ATOM 1055 O O . HIS B 1 16 ? 11.281 3.154 -17.391 1 80.12 16 HIS B O 1
ATOM 1061 N N . TYR B 1 17 ? 12.148 1.715 -16.125 1 78.88 17 TYR B N 1
ATOM 1062 C CA . TYR B 1 17 ? 13.242 1.447 -17.047 1 78.88 17 TYR B CA 1
ATOM 1063 C C . TYR B 1 17 ? 13.078 0.076 -17.703 1 78.88 17 TYR B C 1
ATOM 1065 O O . TYR B 1 17 ? 12.305 -0.754 -17.219 1 78.88 17 TYR B O 1
ATOM 1073 N N . ALA B 1 18 ? 13.922 -0.008 -18.719 1 79.81 18 ALA B N 1
ATOM 1074 C CA . ALA B 1 18 ? 14.094 -1.352 -19.266 1 79.81 18 ALA B CA 1
ATOM 1075 C C . ALA B 1 18 ? 14.633 -2.309 -18.203 1 79.81 18 ALA B C 1
ATOM 1077 O O . ALA B 1 18 ? 15.281 -1.882 -17.25 1 79.81 18 ALA B O 1
ATOM 1078 N N . GLY B 1 19 ? 14.25 -3.568 -18.219 1 85.25 19 GLY B N 1
ATOM 1079 C CA . GLY B 1 19 ? 14.719 -4.543 -17.25 1 85.25 19 GLY B CA 1
ATOM 1080 C C . GLY B 1 19 ? 13.875 -4.586 -15.992 1 85.25 19 GLY B C 1
ATOM 1081 O O . GLY B 1 19 ? 14.289 -5.152 -14.984 1 85.25 19 GLY B O 1
ATOM 1082 N N . ASN B 1 20 ? 12.812 -3.824 -15.914 1 91.12 20 ASN B N 1
ATOM 1083 C CA . ASN B 1 20 ? 11.82 -3.834 -14.852 1 91.12 20 ASN B CA 1
ATOM 1084 C C . ASN B 1 20 ? 12.305 -3.07 -13.625 1 91.12 20 ASN B C 1
ATOM 1086 O O . ASN B 1 20 ? 11.805 -3.285 -12.516 1 91.12 20 ASN B O 1
ATOM 1090 N N . LEU B 1 21 ? 13.352 -2.221 -13.836 1 92.75 21 LEU B N 1
ATOM 1091 C CA . LEU B 1 21 ? 13.891 -1.426 -12.734 1 92.75 21 LEU B CA 1
ATOM 1092 C C . LEU B 1 21 ? 13.008 -0.216 -12.461 1 92.75 21 LEU B C 1
ATOM 1094 O O . LEU B 1 21 ? 12.555 0.455 -13.391 1 92.75 21 LEU B O 1
ATOM 1098 N N . VAL B 1 22 ? 12.758 -0.028 -11.18 1 94.19 22 VAL B N 1
ATOM 1099 C CA . VAL B 1 22 ? 12.008 1.157 -10.781 1 94.19 22 VAL B CA 1
ATOM 1100 C C . VAL B 1 22 ? 12.969 2.281 -10.406 1 94.19 22 VAL B C 1
ATOM 1102 O O . VAL B 1 22 ? 14.07 2.023 -9.922 1 94.19 22 VAL B O 1
ATOM 1105 N N . ASP B 1 23 ? 12.609 3.465 -10.672 1 91.12 23 ASP B N 1
ATOM 1106 C CA . ASP B 1 23 ? 13.469 4.598 -10.344 1 91.12 23 ASP B CA 1
ATOM 1107 C C . ASP B 1 23 ? 13.469 4.871 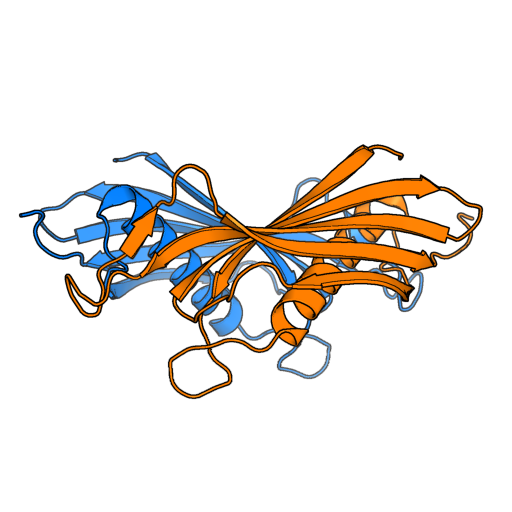-8.844 1 91.12 23 ASP B C 1
ATOM 1109 O O . ASP B 1 23 ? 12.516 4.531 -8.148 1 91.12 23 ASP B O 1
ATOM 1113 N N . GLY B 1 24 ? 14.539 5.457 -8.383 1 89 24 GLY B N 1
ATOM 1114 C CA . GLY B 1 24 ? 14.688 5.773 -6.969 1 89 24 GLY B CA 1
ATOM 1115 C C . GLY B 1 24 ? 13.578 6.664 -6.438 1 89 24 GLY B C 1
ATOM 1116 O O . GLY B 1 24 ? 13.234 6.586 -5.258 1 89 24 GLY B O 1
ATOM 1117 N N . ALA B 1 25 ? 13.062 7.516 -7.301 1 93.69 25 ALA B N 1
ATOM 1118 C CA . ALA B 1 25 ? 11.992 8.422 -6.91 1 93.69 25 ALA B CA 1
ATOM 1119 C C . ALA B 1 25 ? 10.75 7.648 -6.465 1 93.69 25 ALA B C 1
ATOM 1121 O O . ALA B 1 25 ? 9.914 8.172 -5.723 1 93.69 25 ALA B O 1
ATOM 1122 N N . TYR B 1 26 ? 10.586 6.449 -6.883 1 96.38 26 TYR B N 1
ATOM 1123 C CA . TYR B 1 26 ? 9.438 5.609 -6.559 1 96.38 26 TYR B CA 1
ATOM 1124 C C . TYR B 1 26 ? 9.312 5.414 -5.051 1 96.38 26 TYR B C 1
ATOM 1126 O O . TYR B 1 26 ? 8.273 5.707 -4.465 1 96.38 26 TYR B O 1
ATOM 1134 N N . ALA B 1 27 ? 10.398 5.023 -4.43 1 97.25 27 ALA B N 1
ATOM 1135 C CA . ALA B 1 27 ? 10.391 4.816 -2.982 1 97.25 27 ALA B CA 1
ATOM 1136 C C . ALA B 1 27 ? 10.156 6.129 -2.242 1 97.25 27 ALA B C 1
ATOM 1138 O O . ALA B 1 27 ? 9.492 6.148 -1.2 1 97.25 27 ALA B O 1
ATOM 1139 N N . LEU B 1 28 ? 10.648 7.176 -2.787 1 97.31 28 LEU B N 1
ATOM 1140 C CA . LEU B 1 28 ? 10.453 8.469 -2.141 1 97.31 28 LEU B CA 1
ATOM 1141 C C . LEU B 1 28 ? 8.992 8.883 -2.188 1 97.31 28 LEU B C 1
ATOM 1143 O O . LEU B 1 28 ? 8.484 9.5 -1.247 1 97.31 28 LEU B O 1
ATOM 1147 N N . GLY B 1 29 ? 8.359 8.586 -3.275 1 97.19 29 GLY B N 1
ATOM 1148 C CA . GLY B 1 29 ? 6.922 8.797 -3.332 1 97.19 29 GLY B CA 1
ATOM 1149 C C . GLY B 1 29 ? 6.164 8.023 -2.27 1 97.19 29 GLY B C 1
ATOM 1150 O O . GLY B 1 29 ? 5.273 8.562 -1.615 1 97.19 29 GLY B O 1
ATOM 1151 N N . LEU B 1 30 ? 6.523 6.789 -2.074 1 98.25 30 LEU B N 1
ATOM 1152 C CA . LEU B 1 30 ? 5.895 5.949 -1.061 1 98.25 30 LEU B CA 1
ATOM 1153 C C . LEU B 1 30 ? 6.168 6.488 0.34 1 98.25 30 LEU B C 1
ATOM 1155 O O . LEU B 1 30 ? 5.297 6.434 1.211 1 98.25 30 LEU B O 1
ATOM 1159 N N . PHE B 1 31 ? 7.406 6.996 0.599 1 98.5 31 PHE B N 1
ATOM 1160 C CA . PHE B 1 31 ? 7.734 7.625 1.871 1 98.5 31 PHE B CA 1
ATOM 1161 C C . PHE B 1 31 ? 6.824 8.82 2.135 1 98.5 31 PHE B C 1
ATOM 1163 O O . PHE B 1 31 ? 6.32 8.992 3.248 1 98.5 31 PHE B O 1
ATOM 1170 N N . GLY B 1 32 ? 6.652 9.602 1.107 1 98.12 32 GLY B N 1
ATOM 1171 C CA . GLY B 1 32 ? 5.734 10.727 1.241 1 98.12 32 GLY B CA 1
ATOM 1172 C C . GLY B 1 32 ? 4.332 10.305 1.629 1 98.12 32 GLY B C 1
ATOM 1173 O O . GLY B 1 32 ? 3.713 10.914 2.502 1 98.12 32 GLY B O 1
ATOM 1174 N N . ASP B 1 33 ? 3.828 9.305 0.982 1 98.5 33 ASP B N 1
ATOM 1175 C CA . ASP B 1 33 ? 2.492 8.789 1.27 1 98.5 33 ASP B CA 1
ATOM 1176 C C . ASP B 1 33 ? 2.391 8.305 2.713 1 98.5 33 ASP B C 1
ATOM 1178 O O . ASP B 1 33 ? 1.415 8.594 3.406 1 98.5 33 ASP B O 1
ATOM 1182 N N . ALA B 1 34 ? 3.344 7.551 3.17 1 98.69 34 ALA B N 1
ATOM 1183 C CA . ALA B 1 34 ? 3.354 7.027 4.535 1 98.69 34 ALA B CA 1
ATOM 1184 C C . ALA B 1 34 ? 3.457 8.156 5.555 1 98.69 34 ALA B C 1
ATOM 1186 O O . ALA B 1 34 ? 2.787 8.133 6.59 1 98.69 34 ALA B O 1
ATOM 1187 N N . ALA B 1 35 ? 4.297 9.125 5.289 1 98.62 35 ALA B N 1
ATOM 1188 C CA . ALA B 1 35 ? 4.43 10.281 6.176 1 98.62 35 ALA B CA 1
ATOM 1189 C C . ALA B 1 35 ? 3.111 11.039 6.285 1 98.62 35 ALA B C 1
ATOM 1191 O O . ALA B 1 35 ? 2.768 11.547 7.352 1 98.62 35 ALA B O 1
ATOM 1192 N N . THR B 1 36 ? 2.439 11.148 5.121 1 98.44 36 THR B N 1
ATOM 1193 C CA . THR B 1 36 ? 1.147 11.828 5.125 1 98.44 36 THR B CA 1
ATOM 1194 C C . THR B 1 36 ? 0.178 11.141 6.078 1 98.44 36 THR B C 1
ATOM 1196 O O . THR B 1 36 ? -0.427 11.789 6.934 1 98.44 36 THR B O 1
ATOM 1199 N N . GLU B 1 37 ? 0.074 9.836 5.977 1 98.81 37 GLU B N 1
ATOM 1200 C CA . GLU B 1 37 ? -0.8 9.141 6.918 1 98.81 37 GLU B CA 1
ATOM 1201 C C . GLU B 1 37 ? -0.312 9.312 8.352 1 98.81 37 GLU B C 1
ATOM 1203 O O . GLU B 1 37 ? -1.115 9.492 9.273 1 98.81 37 GLU B O 1
ATOM 1208 N N . LEU B 1 38 ? 0.992 9.219 8.578 1 98.69 38 LEU B N 1
ATOM 1209 C CA . LEU B 1 38 ? 1.567 9.391 9.906 1 98.69 38 LEU B CA 1
ATOM 1210 C C . LEU B 1 38 ? 1.114 10.703 10.531 1 98.69 38 LEU B C 1
ATOM 1212 O O . LEU B 1 38 ? 0.667 10.727 11.68 1 98.69 38 LEU B O 1
ATOM 1216 N N . CYS B 1 39 ? 1.116 11.75 9.781 1 98.25 39 CYS B N 1
ATOM 1217 C CA . CYS B 1 39 ? 0.728 13.07 10.266 1 98.25 39 CYS B CA 1
ATOM 1218 C C . CYS B 1 39 ? -0.778 13.148 10.484 1 98.25 39 CYS B C 1
ATOM 1220 O O . CYS B 1 39 ? -1.24 13.828 11.406 1 98.25 39 CYS B O 1
ATOM 1222 N N . ILE B 1 40 ? -1.526 12.539 9.617 1 98.25 40 ILE B N 1
ATOM 1223 C CA . ILE B 1 40 ? -2.967 12.5 9.852 1 98.25 40 ILE B CA 1
ATOM 1224 C C . ILE B 1 40 ? -3.254 11.875 11.211 1 98.25 40 ILE B C 1
ATOM 1226 O O . ILE B 1 40 ? -4.031 12.414 12 1 98.25 40 ILE B O 1
ATOM 1230 N N . ARG B 1 41 ? -2.641 10.797 11.477 1 98.06 41 ARG B N 1
ATOM 1231 C CA . ARG B 1 41 ? -2.898 10.055 12.703 1 98.06 41 ARG B CA 1
ATOM 1232 C C . ARG B 1 41 ? -2.41 10.828 13.922 1 98.06 41 ARG B C 1
ATOM 1234 O O . ARG B 1 41 ? -3.023 10.773 14.992 1 98.06 41 ARG B O 1
ATOM 1241 N N . THR B 1 42 ? -1.347 11.562 13.789 1 97.44 42 THR B N 1
ATOM 1242 C CA . THR B 1 42 ? -0.741 12.195 14.961 1 97.44 42 THR B CA 1
ATOM 1243 C C . THR B 1 42 ? -1.216 13.633 15.109 1 97.44 42 THR B C 1
ATOM 1245 O O . THR B 1 42 ? -1.296 14.156 16.219 1 97.44 42 THR B O 1
ATOM 1248 N N . ASP B 1 43 ? -1.53 14.258 13.961 1 97.12 43 ASP B N 1
ATOM 1249 C CA . ASP B 1 43 ? -1.695 15.711 14 1 97.12 43 ASP B CA 1
ATOM 1250 C C . ASP B 1 43 ? -3.027 16.125 13.375 1 97.12 43 ASP B C 1
ATOM 1252 O O . ASP B 1 43 ? -3.385 17.312 13.398 1 97.12 43 ASP B O 1
ATOM 1256 N N . GLY B 1 44 ? -3.725 15.211 12.758 1 97.38 44 GLY B N 1
ATOM 1257 C CA . GLY B 1 44 ? -4.98 15.555 12.109 1 97.38 44 GLY B CA 1
ATOM 1258 C C . GLY B 1 44 ? -4.801 16.359 10.844 1 97.38 44 GLY B C 1
ATOM 1259 O O . GLY B 1 44 ? -5.691 17.125 10.453 1 97.38 44 GLY B O 1
ATOM 1260 N N . ASP B 1 45 ? -3.652 16.281 10.297 1 97.75 45 ASP B N 1
ATOM 1261 C CA . ASP B 1 45 ? -3.252 17.062 9.133 1 97.75 45 ASP B CA 1
ATOM 1262 C C . ASP B 1 45 ? -2.314 16.266 8.227 1 97.75 45 ASP B C 1
ATOM 1264 O O . ASP B 1 45 ? -1.505 15.469 8.711 1 97.75 45 ASP B O 1
ATOM 1268 N N . GLU B 1 46 ? -2.355 16.531 6.949 1 97.75 46 GLU B N 1
ATOM 1269 C CA . GLU B 1 46 ? -1.513 15.812 6.004 1 97.75 46 GLU B CA 1
ATOM 1270 C C . GLU B 1 46 ? -0.042 16.172 6.184 1 97.75 46 GLU B C 1
ATOM 1272 O O . GLU B 1 46 ? 0.844 15.375 5.879 1 97.75 46 GLU B O 1
ATOM 1277 N N . GLY B 1 47 ? 0.189 17.375 6.672 1 97.69 47 GLY B N 1
ATOM 1278 C CA . GLY B 1 47 ? 1.557 17.859 6.797 1 97.69 47 GLY B CA 1
ATOM 1279 C C . GLY B 1 47 ? 2.189 18.219 5.469 1 97.69 47 GLY B C 1
ATOM 1280 O O . GLY B 1 47 ? 1.6 17.984 4.41 1 97.69 47 GLY B O 1
ATOM 1281 N N . LEU B 1 48 ? 3.352 18.953 5.602 1 96.81 48 LEU B N 1
ATOM 1282 C CA . LEU B 1 48 ? 4.168 19.312 4.449 1 96.81 48 LEU B CA 1
ATOM 1283 C C . LEU B 1 48 ? 5.586 18.766 4.594 1 96.81 48 LEU B C 1
ATOM 1285 O O . LEU B 1 48 ? 6.285 19.094 5.555 1 96.81 48 LEU B O 1
ATOM 1289 N N . PHE B 1 49 ? 5.887 17.922 3.639 1 96.25 49 PHE B N 1
ATOM 1290 C CA . PHE B 1 49 ? 7.238 17.391 3.656 1 96.25 49 PHE B CA 1
ATOM 1291 C C . PHE B 1 49 ? 8.266 18.484 3.389 1 96.25 49 PHE B C 1
ATOM 1293 O O . PHE B 1 49 ? 8.227 19.125 2.34 1 9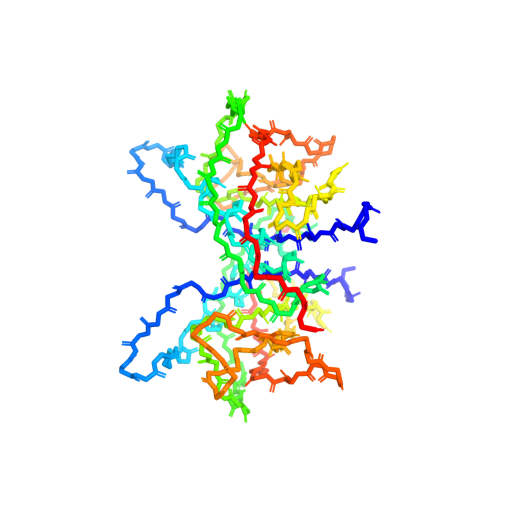6.25 49 PHE B O 1
ATOM 1300 N N . ALA B 1 50 ? 9.141 18.75 4.273 1 96.75 50 ALA B N 1
ATOM 1301 C CA . ALA B 1 50 ? 10.102 19.844 4.18 1 96.75 50 AL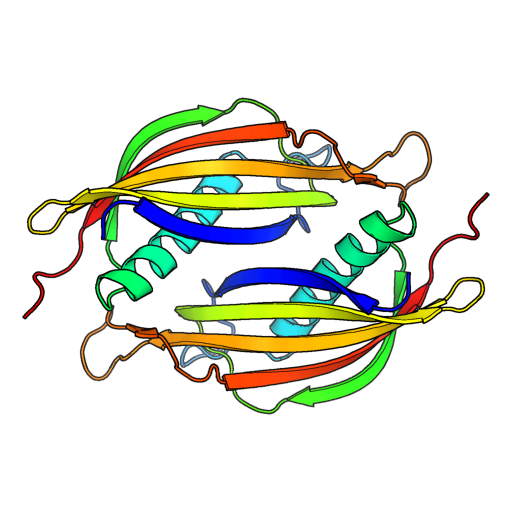A B CA 1
ATOM 1302 C C . ALA B 1 50 ? 11.375 19.391 3.469 1 96.75 50 ALA B C 1
ATOM 1304 O O . ALA B 1 50 ? 12.016 20.172 2.76 1 96.75 50 ALA B O 1
ATOM 1305 N N . GLY B 1 51 ? 11.781 18.141 3.732 1 96.25 51 GLY B N 1
ATOM 1306 C CA . GLY B 1 51 ? 12.992 17.641 3.082 1 96.25 51 GLY B CA 1
ATOM 1307 C C . GLY B 1 51 ? 13.586 16.438 3.768 1 96.25 51 GLY B C 1
ATOM 1308 O O . GLY B 1 51 ? 13.039 15.945 4.762 1 96.25 51 GLY B O 1
ATOM 1309 N N . TYR B 1 52 ? 14.664 15.906 3.125 1 97.12 52 TYR B N 1
ATOM 1310 C CA . TYR B 1 52 ? 15.406 14.789 3.691 1 97.12 52 TYR B CA 1
ATOM 1311 C C . TYR B 1 52 ? 16.766 15.242 4.203 1 97.12 52 TYR B C 1
ATOM 1313 O O . TYR 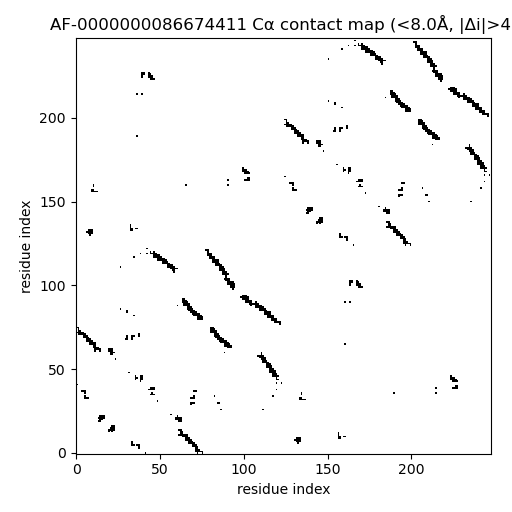B 1 52 ? 17.422 16.078 3.578 1 97.12 52 TYR B O 1
ATOM 1321 N N . GLU B 1 53 ? 17.078 14.672 5.301 1 96.88 53 GLU B N 1
ATOM 1322 C CA . GLU B 1 53 ? 18.453 14.82 5.785 1 96.88 53 GLU B CA 1
ATOM 1323 C C . GLU B 1 53 ? 19.391 13.836 5.09 1 96.88 53 GLU B C 1
ATOM 1325 O O . GLU B 1 53 ? 20.547 14.164 4.82 1 96.88 53 GLU B O 1
ATOM 1330 N N . GLU B 1 54 ? 18.859 12.664 4.898 1 97.31 54 GLU B N 1
ATOM 1331 C CA . GLU B 1 54 ? 19.641 11.609 4.25 1 97.31 54 GLU B CA 1
ATOM 1332 C C . GLU B 1 54 ? 18.734 10.633 3.51 1 97.31 54 GLU B C 1
ATOM 1334 O O . GLU B 1 54 ? 17.625 10.344 3.959 1 97.31 54 GLU B O 1
ATOM 1339 N N . ILE B 1 55 ? 19.266 10.133 2.381 1 97.94 55 ILE B N 1
ATOM 1340 C CA . ILE B 1 55 ? 18.672 9.023 1.632 1 97.94 55 ILE B CA 1
ATOM 1341 C C . ILE B 1 55 ? 19.781 8.055 1.209 1 97.94 55 ILE B C 1
ATOM 1343 O O . ILE B 1 55 ? 20.812 8.469 0.679 1 97.94 55 ILE B O 1
ATOM 1347 N N . ARG B 1 56 ? 19.562 6.793 1.469 1 98.44 56 ARG B N 1
ATOM 1348 C CA . ARG B 1 56 ? 20.484 5.758 0.996 1 98.44 56 ARG B CA 1
ATOM 1349 C C . ARG B 1 56 ? 19.75 4.707 0.172 1 98.44 56 ARG B C 1
ATOM 1351 O O . ARG B 1 56 ? 18.781 4.105 0.644 1 98.44 56 ARG B O 1
ATOM 1358 N N . PHE B 1 57 ? 20.188 4.559 -1.026 1 97.94 57 PHE B N 1
ATOM 1359 C CA . PHE B 1 57 ? 19.703 3.477 -1.878 1 97.94 57 PHE B CA 1
ATOM 1360 C C . PHE B 1 57 ? 20.594 2.25 -1.751 1 97.94 57 PHE B C 1
ATOM 1362 O O . PHE B 1 57 ? 21.734 2.256 -2.217 1 97.94 57 PHE B O 1
ATOM 1369 N N . VAL B 1 58 ? 20.016 1.158 -1.204 1 98.06 58 VAL B N 1
ATOM 1370 C CA . VAL B 1 58 ? 20.828 0.033 -0.741 1 98.06 58 VAL B CA 1
ATOM 1371 C C . VAL B 1 58 ? 20.719 -1.122 -1.734 1 98.06 58 VAL B C 1
ATOM 1373 O O . VAL B 1 58 ? 21.688 -1.83 -1.98 1 98.06 58 VAL B O 1
ATOM 1376 N N . ALA B 1 59 ? 19.594 -1.345 -2.291 1 98.19 59 ALA B N 1
ATOM 1377 C CA . ALA B 1 59 ? 19.328 -2.42 -3.24 1 98.19 59 ALA B CA 1
ATOM 1378 C C . ALA B 1 59 ? 18.281 -1.994 -4.273 1 98.19 59 ALA B C 1
ATOM 1380 O O . ALA B 1 59 ? 17.422 -1.153 -3.986 1 98.19 59 ALA B O 1
ATOM 1381 N N . PRO B 1 60 ? 18.312 -2.568 -5.398 1 97.31 60 PRO B N 1
ATOM 1382 C CA . PRO B 1 60 ? 17.359 -2.189 -6.434 1 97.31 60 PRO B CA 1
ATOM 1383 C C . PRO B 1 60 ? 15.953 -2.742 -6.168 1 97.31 60 PRO B C 1
ATOM 1385 O O . PRO B 1 60 ? 15.82 -3.828 -5.598 1 97.31 60 PRO B O 1
ATOM 1388 N N . ILE B 1 61 ? 14.977 -1.98 -6.543 1 98 61 ILE B N 1
ATOM 1389 C CA . ILE B 1 61 ? 13.586 -2.418 -6.555 1 98 61 ILE B CA 1
ATOM 1390 C C . ILE B 1 61 ? 13.148 -2.699 -7.992 1 98 61 ILE B C 1
ATOM 1392 O O . ILE B 1 61 ? 13.453 -1.926 -8.906 1 98 61 ILE B O 1
ATOM 1396 N N . TYR B 1 62 ? 12.43 -3.801 -8.242 1 97.5 62 TYR B N 1
ATOM 1397 C CA . TYR B 1 62 ? 11.953 -4.188 -9.57 1 97.5 62 TYR B CA 1
ATOM 1398 C C . TYR B 1 62 ? 10.438 -4.289 -9.594 1 97.5 62 TYR B C 1
ATOM 1400 O O . TYR B 1 62 ? 9.812 -4.57 -8.57 1 97.5 62 TYR B O 1
ATOM 1408 N N . ALA B 1 63 ? 9.852 -3.994 -10.766 1 97 63 ALA B N 1
ATOM 1409 C CA . ALA B 1 63 ? 8.453 -4.402 -10.945 1 97 63 ALA B CA 1
ATOM 1410 C C . ALA B 1 63 ? 8.266 -5.875 -10.586 1 97 63 ALA B C 1
ATOM 1412 O O . ALA B 1 63 ? 9.102 -6.715 -10.945 1 97 63 ALA B O 1
ATOM 1413 N N . GLY B 1 64 ? 7.164 -6.16 -9.852 1 97 64 GLY B N 1
ATOM 1414 C CA . GLY B 1 64 ? 6.918 -7.523 -9.406 1 97 64 GLY B CA 1
ATOM 1415 C C . GLY B 1 64 ? 7.328 -7.766 -7.969 1 97 64 GLY B C 1
ATOM 1416 O O . GLY B 1 64 ? 6.945 -8.773 -7.371 1 97 64 GLY B O 1
ATOM 1417 N N . ASP B 1 65 ? 8.141 -6.871 -7.426 1 98.38 65 ASP B N 1
ATOM 1418 C CA . ASP B 1 65 ? 8.461 -6.949 -6.004 1 98.38 65 ASP B CA 1
ATOM 1419 C C . ASP B 1 65 ? 7.23 -6.656 -5.148 1 98.38 65 ASP B C 1
ATOM 1421 O O . ASP B 1 65 ? 6.301 -5.984 -5.598 1 98.38 65 ASP B O 1
ATOM 1425 N N . VAL B 1 66 ? 7.113 -7.164 -3.971 1 98.75 66 VAL B N 1
ATOM 1426 C CA . VAL B 1 66 ? 6.27 -6.648 -2.898 1 98.75 66 VAL B CA 1
ATOM 1427 C C . VAL B 1 66 ? 7.121 -5.867 -1.9 1 98.75 66 VAL B C 1
ATOM 1429 O O 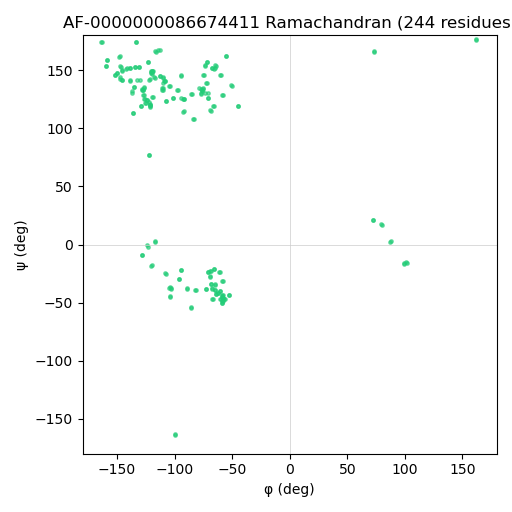. VAL B 1 66 ? 8.094 -6.395 -1.36 1 98.75 66 VAL B O 1
ATOM 1432 N N . VAL B 1 67 ? 6.676 -4.605 -1.673 1 98.81 67 VAL B N 1
ATOM 1433 C CA . VAL B 1 67 ? 7.484 -3.791 -0.77 1 98.81 67 VAL B CA 1
ATOM 1434 C C . VAL B 1 67 ? 6.648 -3.373 0.438 1 98.81 67 VAL B C 1
ATOM 1436 O O . VAL B 1 67 ? 5.418 -3.287 0.351 1 98.81 67 VAL B O 1
ATOM 1439 N N . GLU B 1 68 ? 7.309 -3.213 1.544 1 98.88 68 GLU B N 1
ATOM 1440 C CA . GLU B 1 68 ? 6.762 -2.639 2.77 1 98.88 68 GLU B CA 1
ATOM 1441 C C . GLU B 1 68 ? 7.516 -1.374 3.172 1 98.88 68 GLU B C 1
ATOM 1443 O O . GLU B 1 68 ? 8.742 -1.379 3.254 1 98.88 68 GLU B O 1
ATOM 1448 N N . VAL B 1 69 ? 6.777 -0.35 3.367 1 98.81 69 VAL B N 1
ATOM 1449 C CA . VAL B 1 69 ? 7.324 0.945 3.764 1 98.81 69 VAL B CA 1
ATOM 1450 C C . VAL B 1 69 ? 6.914 1.259 5.203 1 98.81 69 VAL B C 1
ATOM 1452 O O . VAL B 1 69 ? 5.746 1.097 5.57 1 98.81 69 VAL B O 1
ATOM 1455 N N . THR B 1 70 ? 7.859 1.724 5.98 1 98.88 70 THR B N 1
ATOM 1456 C CA . THR B 1 70 ? 7.555 2.182 7.328 1 98.88 70 THR B CA 1
ATOM 1457 C C . THR B 1 70 ? 7.98 3.635 7.516 1 98.88 70 THR B C 1
ATOM 1459 O O . THR B 1 70 ? 8.984 4.074 6.949 1 98.88 70 THR B O 1
ATOM 1462 N N . ALA B 1 71 ? 7.238 4.359 8.188 1 98.88 71 ALA B N 1
ATOM 1463 C CA . ALA B 1 71 ? 7.516 5.711 8.664 1 98.88 71 ALA B CA 1
ATOM 1464 C C . ALA B 1 71 ? 7.309 5.816 10.172 1 98.88 71 ALA B C 1
ATOM 1466 O O . ALA B 1 71 ? 6.23 5.488 10.68 1 98.88 71 ALA B O 1
ATOM 1467 N N . SER B 1 72 ? 8.289 6.34 10.883 1 98.88 72 SER B N 1
ATOM 1468 C CA . SER B 1 72 ? 8.211 6.426 12.344 1 98.88 72 SER B CA 1
ATOM 1469 C C . SER B 1 72 ? 8.672 7.793 12.836 1 98.88 72 SER B C 1
ATOM 1471 O O . SER B 1 72 ? 9.75 8.266 12.469 1 98.88 72 SER B O 1
ATOM 1473 N N . VAL B 1 73 ? 7.895 8.328 13.773 1 98.88 73 VAL B N 1
ATOM 1474 C CA . VAL B 1 73 ? 8.289 9.602 14.367 1 98.88 73 VAL B CA 1
ATOM 1475 C C . VAL B 1 73 ? 9.414 9.375 15.375 1 98.88 73 VAL B C 1
ATOM 1477 O O . VAL B 1 73 ? 9.273 8.578 16.312 1 98.88 73 VAL B O 1
ATOM 1480 N N . THR B 1 74 ? 10.469 10.18 15.219 1 98.75 74 THR B N 1
ATOM 1481 C CA . THR B 1 74 ? 11.602 9.984 16.125 1 98.75 74 THR B CA 1
ATOM 1482 C C . THR B 1 74 ? 11.875 11.25 16.922 1 98.75 74 THR B C 1
ATOM 1484 O O . THR B 1 74 ? 12.594 11.211 17.922 1 98.75 74 THR B O 1
ATOM 1487 N N . ARG B 1 75 ? 11.398 12.359 16.5 1 98.44 75 ARG B N 1
ATOM 1488 C CA . ARG B 1 75 ? 11.5 13.625 17.219 1 98.44 75 ARG B CA 1
ATOM 1489 C C . ARG B 1 75 ? 10.305 14.523 16.906 1 98.44 75 ARG B C 1
ATOM 1491 O O . ARG B 1 75 ? 9.797 14.523 15.781 1 98.44 75 ARG B O 1
ATOM 1498 N N . VAL B 1 76 ? 9.953 15.297 17.938 1 97.88 76 VAL B N 1
ATOM 1499 C CA . VAL B 1 76 ? 8.797 16.188 17.797 1 97.88 76 VAL B CA 1
ATOM 1500 C C . VAL B 1 76 ? 9.18 17.609 18.219 1 97.88 76 VAL B C 1
ATOM 1502 O O . VAL B 1 76 ? 9.641 17.828 19.344 1 97.88 76 VAL B O 1
ATOM 1505 N N . GLY B 1 77 ? 9.078 18.547 17.297 1 96.75 77 GLY B N 1
ATOM 1506 C CA . GLY B 1 77 ? 9.164 19.969 17.594 1 96.75 77 GLY B CA 1
ATOM 1507 C C . GLY B 1 77 ? 7.805 20.641 17.688 1 96.75 77 GLY B C 1
ATOM 1508 O O . GLY B 1 77 ? 6.785 19.969 17.859 1 96.75 77 GLY B O 1
ATOM 1509 N N . THR B 1 78 ? 7.852 22 17.609 1 95.88 78 THR B N 1
ATOM 1510 C CA . THR B 1 78 ? 6.594 22.75 17.688 1 95.88 78 THR B CA 1
ATOM 1511 C C . THR B 1 78 ? 5.738 22.469 16.453 1 95.88 78 THR B C 1
ATOM 1513 O O . THR B 1 78 ? 4.555 22.141 16.562 1 95.88 78 THR B O 1
ATOM 1516 N N . ARG B 1 79 ? 6.387 22.547 15.266 1 96.81 79 ARG B N 1
ATOM 1517 C CA . ARG B 1 79 ? 5.656 22.297 14.023 1 96.81 79 ARG B CA 1
ATOM 1518 C C . ARG B 1 79 ? 6.305 21.188 13.219 1 96.81 79 ARG B C 1
ATOM 1520 O O . ARG B 1 79 ? 5.812 20.812 12.148 1 96.81 79 ARG B O 1
ATOM 1527 N N . SER B 1 80 ? 7.391 20.656 13.758 1 97.25 80 SER B N 1
ATOM 1528 C CA . SER B 1 80 ? 8.172 19.719 12.945 1 97.25 80 SER B CA 1
ATOM 1529 C C . SER B 1 80 ? 8.117 18.312 13.508 1 97.25 80 SER B C 1
ATOM 1531 O O . SER B 1 80 ? 8.086 18.125 14.727 1 97.25 80 SER B O 1
ATOM 1533 N N . ARG B 1 81 ? 8.109 17.359 12.625 1 98.31 81 ARG B N 1
ATOM 1534 C CA . ARG B 1 81 ? 8.281 15.938 12.938 1 98.31 81 ARG B CA 1
ATOM 1535 C C . ARG B 1 81 ? 9.484 15.359 12.203 1 98.31 81 ARG B C 1
ATOM 1537 O O . ARG B 1 81 ? 9.57 15.445 10.977 1 98.31 81 ARG B O 1
ATOM 1544 N N . ARG B 1 82 ? 10.438 14.828 12.945 1 98.81 82 ARG B N 1
ATOM 1545 C CA . ARG B 1 82 ? 11.484 14.016 12.328 1 98.81 82 ARG B CA 1
ATOM 1546 C C . ARG B 1 82 ? 11.031 12.57 12.164 1 98.81 82 ARG B C 1
ATOM 1548 O O . ARG B 1 82 ? 10.523 11.961 13.117 1 98.81 82 ARG B O 1
ATOM 1555 N N . VAL B 1 83 ? 11.195 12.07 10.969 1 98.88 83 VAL B N 1
ATOM 1556 C CA . VAL B 1 83 ? 10.641 10.758 10.641 1 98.88 83 VAL B CA 1
ATOM 1557 C C . VAL B 1 83 ? 11.727 9.867 10.047 1 98.88 83 VAL B C 1
ATOM 1559 O O . VAL B 1 83 ? 12.477 10.297 9.156 1 98.88 83 VAL B O 1
ATOM 1562 N N . GLU B 1 84 ? 11.828 8.664 10.5 1 98.94 84 GLU B N 1
ATOM 1563 C CA . GLU B 1 84 ? 12.664 7.637 9.891 1 98.94 84 GLU B CA 1
ATOM 1564 C C . GLU B 1 84 ? 11.852 6.73 8.977 1 98.94 84 GLU B C 1
ATOM 1566 O O . GLU B 1 84 ? 10.766 6.277 9.344 1 98.94 84 GLU B O 1
ATOM 1571 N N . PHE B 1 85 ? 12.43 6.516 7.789 1 98.88 85 PHE B N 1
ATOM 1572 C CA . PHE B 1 85 ? 11.75 5.723 6.773 1 98.88 85 PHE B CA 1
ATOM 1573 C C . PHE B 1 85 ? 12.57 4.496 6.402 1 98.88 85 PHE B C 1
ATOM 1575 O O . PHE B 1 85 ? 13.805 4.555 6.371 1 98.88 85 PHE B O 1
ATOM 1582 N N . SER B 1 86 ? 11.828 3.436 6.039 1 98.88 86 SER B N 1
ATOM 1583 C CA . SER B 1 86 ? 12.438 2.266 5.422 1 98.88 86 SER B CA 1
ATOM 1584 C C . SER B 1 86 ? 11.508 1.639 4.387 1 98.88 86 SER B C 1
ATOM 1586 O O . SER B 1 86 ? 10.289 1.627 4.566 1 98.88 86 SER B O 1
ATOM 1588 N N . CYS B 1 87 ? 12.109 1.181 3.307 1 98.88 87 CYS B N 1
ATOM 1589 C CA . CYS B 1 87 ? 11.438 0.351 2.312 1 98.88 87 CYS B CA 1
ATOM 1590 C C . CYS B 1 87 ? 12.141 -0.992 2.158 1 98.88 87 CYS B C 1
ATOM 1592 O O . CYS B 1 87 ? 13.312 -1.044 1.771 1 98.88 87 CYS B O 1
ATOM 1594 N N . ALA B 1 88 ? 11.438 -2.068 2.424 1 98.94 88 ALA B N 1
ATOM 1595 C CA . ALA B 1 88 ? 12.008 -3.408 2.32 1 98.94 88 ALA B CA 1
ATOM 1596 C C . ALA B 1 88 ? 11.25 -4.258 1.307 1 98.94 88 ALA B C 1
ATOM 1598 O O . ALA B 1 88 ? 10.023 -4.133 1.18 1 98.94 88 ALA B O 1
ATOM 1599 N N . ILE B 1 89 ? 11.961 -5.129 0.647 1 98.88 89 ILE B N 1
ATOM 1600 C CA . ILE B 1 89 ? 11.406 -6.066 -0.319 1 98.88 89 ILE B CA 1
ATOM 1601 C C . ILE B 1 89 ? 11.047 -7.375 0.38 1 98.88 89 ILE B C 1
ATOM 1603 O O . ILE B 1 89 ? 11.898 -8.016 0.994 1 98.88 89 ILE B O 1
ATOM 1607 N N . HIS B 1 90 ? 9.781 -7.777 0.208 1 98.88 90 HIS B N 1
ATOM 1608 C CA . HIS B 1 90 ? 9.289 -8.953 0.914 1 98.88 90 HIS B CA 1
ATOM 1609 C C . HIS B 1 90 ? 9.102 -10.133 -0.039 1 98.88 90 HIS B C 1
ATOM 1611 O O . HIS B 1 90 ? 9.07 -11.281 0.391 1 98.88 90 HIS B O 1
ATOM 1617 N N . CYS B 1 91 ? 8.875 -9.867 -1.36 1 98.81 91 CYS B N 1
ATOM 1618 C CA . CYS B 1 91 ? 8.781 -10.875 -2.406 1 98.81 91 CYS B CA 1
ATOM 1619 C C . CYS B 1 91 ? 9.508 -10.43 -3.668 1 98.81 91 CYS B C 1
ATOM 1621 O O . CYS B 1 91 ? 9.57 -9.227 -3.961 1 98.81 91 CYS B O 1
ATOM 1623 N N . ARG B 1 92 ? 9.984 -11.438 -4.406 1 98.31 92 ARG B N 1
ATOM 1624 C CA . ARG B 1 92 ? 10.727 -11.156 -5.633 1 98.31 92 ARG B CA 1
ATOM 1625 C C . ARG B 1 92 ? 10.484 -12.242 -6.676 1 98.31 92 ARG B C 1
ATOM 1627 O O . ARG B 1 92 ? 10.453 -13.43 -6.348 1 98.31 92 ARG B O 1
ATOM 1634 N N . ARG B 1 93 ? 10.414 -11.734 -7.863 1 97.12 93 ARG B N 1
ATOM 1635 C CA . ARG B 1 93 ? 10.219 -12.656 -8.977 1 97.12 93 ARG B CA 1
ATOM 1636 C C . ARG B 1 93 ? 11.422 -13.586 -9.141 1 97.12 93 ARG B C 1
ATOM 1638 O O . ARG B 1 93 ? 12.547 -13.227 -8.781 1 97.12 93 ARG B O 1
ATOM 1645 N N . GLN B 1 94 ? 11.062 -14.75 -9.672 1 96.81 94 GLN B N 1
ATOM 1646 C CA . GLN B 1 94 ? 12.07 -15.742 -10.031 1 96.81 94 GLN B CA 1
ATOM 1647 C C . GLN B 1 94 ? 11.977 -16.109 -11.508 1 96.81 94 GLN B C 1
ATOM 1649 O O . GLN B 1 94 ? 11.617 -17.234 -11.859 1 96.81 94 GLN B O 1
ATOM 1654 N N . PRO B 1 95 ? 12.492 -15.219 -12.32 1 93.12 95 PRO B N 1
ATOM 1655 C CA . PRO B 1 95 ? 12.305 -15.438 -13.758 1 93.12 95 PRO B CA 1
ATOM 1656 C C . PRO B 1 95 ? 13.031 -16.672 -14.273 1 93.12 95 PRO B C 1
ATOM 1658 O O . PRO B 1 95 ? 12.688 -17.203 -15.336 1 93.12 95 PRO B O 1
ATOM 1661 N N . GLU B 1 96 ? 13.969 -17.109 -13.594 1 94.56 96 GLU B N 1
ATOM 1662 C CA . GLU B 1 96 ? 14.711 -18.297 -14 1 94.56 96 GLU B CA 1
ATOM 1663 C C . GLU B 1 96 ? 13.859 -19.562 -13.836 1 94.56 96 GLU B C 1
ATOM 1665 O O . GLU B 1 96 ? 14.141 -20.594 -14.453 1 94.56 96 GLU B O 1
ATOM 1670 N N . ILE B 1 97 ? 12.898 -19.531 -13 1 95.06 97 ILE B N 1
ATOM 1671 C CA . ILE B 1 97 ? 11.984 -20.656 -12.812 1 95.06 97 ILE B CA 1
ATOM 1672 C C . ILE B 1 97 ? 10.852 -20.562 -13.828 1 95.06 97 ILE B C 1
ATOM 1674 O O . ILE B 1 97 ? 10.602 -21.516 -14.57 1 95.06 97 ILE B O 1
ATOM 1678 N N . SER B 1 98 ? 10.148 -19.438 -13.914 1 94.5 98 SER B N 1
ATOM 1679 C CA . SER B 1 98 ? 9.125 -19.141 -14.906 1 94.5 98 SER B CA 1
ATOM 1680 C C . SER B 1 98 ? 8.812 -17.656 -14.953 1 94.5 98 SER B C 1
ATOM 1682 O O . SER B 1 98 ? 9.242 -16.891 -14.07 1 94.5 98 SER B O 1
ATOM 1684 N N . GLU B 1 99 ? 7.973 -17.234 -15.906 1 93.19 99 GLU B N 1
ATOM 1685 C CA . GLU B 1 99 ? 7.648 -15.828 -16.078 1 93.19 99 GLU B CA 1
ATOM 1686 C C . GLU B 1 99 ? 6.82 -15.297 -14.914 1 93.19 99 GLU B C 1
ATOM 1688 O O . GLU B 1 99 ? 6.84 -14.102 -14.625 1 93.19 99 GLU B O 1
ATOM 1693 N N . SER B 1 100 ? 6.141 -16.188 -14.211 1 95.62 100 SER B N 1
ATOM 1694 C CA . SER B 1 100 ? 5.23 -15.75 -13.156 1 95.62 100 SER B CA 1
ATOM 1695 C C . SER B 1 100 ? 5.68 -16.25 -11.789 1 95.62 100 SER B C 1
ATOM 1697 O O . SER B 1 100 ? 5.012 -16 -10.781 1 95.62 100 SER B O 1
ATOM 1699 N N . ALA B 1 101 ? 6.812 -16.938 -11.727 1 97.31 101 ALA B N 1
ATOM 1700 C CA . ALA B 1 101 ? 7.309 -17.453 -10.453 1 97.31 101 ALA B CA 1
ATOM 1701 C C . ALA B 1 101 ? 7.844 -16.328 -9.578 1 97.31 101 ALA B C 1
ATOM 1703 O O . ALA B 1 101 ? 8.484 -15.398 -10.078 1 97.31 101 ALA B O 1
ATOM 1704 N N . SER B 1 102 ? 7.566 -16.375 -8.344 1 98 102 SER B N 1
ATOM 1705 C CA . SER B 1 102 ? 8.023 -15.43 -7.34 1 98 102 SER B CA 1
ATOM 1706 C C . SER B 1 102 ? 8.219 -16.109 -5.984 1 98 102 SER B C 1
ATOM 1708 O O . SER B 1 102 ? 7.691 -17.203 -5.75 1 98 102 SER B O 1
ATOM 1710 N N . GLN B 1 103 ? 8.945 -15.484 -5.117 1 97.81 103 GLN B N 1
ATOM 1711 C CA . GLN B 1 103 ? 9.211 -16.094 -3.816 1 97.81 103 GLN B CA 1
ATOM 1712 C C . GLN B 1 103 ? 9.203 -15.039 -2.709 1 97.81 103 GLN B C 1
ATOM 1714 O O . GLN B 1 103 ? 9.555 -13.883 -2.939 1 97.81 103 GLN B O 1
ATOM 1719 N N . VAL B 1 104 ? 8.828 -15.516 -1.485 1 98.62 104 VAL B N 1
ATOM 1720 C CA . VAL B 1 104 ? 8.961 -14.695 -0.284 1 98.62 104 VAL B CA 1
ATOM 1721 C C . VAL B 1 104 ? 10.422 -14.625 0.135 1 98.62 104 VAL B C 1
ATOM 1723 O O . VAL B 1 104 ? 11.133 -15.633 0.125 1 98.62 104 VAL B O 1
ATOM 1726 N N . LEU B 1 105 ? 10.805 -13.477 0.422 1 98.62 105 LEU B N 1
ATOM 1727 C CA . LEU B 1 105 ? 12.148 -13.297 0.947 1 98.62 105 LEU B CA 1
ATOM 1728 C C . LEU B 1 105 ? 12.148 -13.328 2.471 1 98.62 105 LEU B C 1
ATOM 1730 O O . LEU B 1 105 ? 11.477 -12.516 3.113 1 98.62 105 LEU B O 1
ATOM 1734 N N . GLU B 1 106 ? 13.016 -14.25 3.006 1 97.75 106 GLU B N 1
ATOM 1735 C CA . GLU B 1 106 ? 13.211 -14.344 4.449 1 97.75 106 GLU B CA 1
ATOM 1736 C C . GLU B 1 106 ? 14.695 -14.477 4.797 1 97.75 106 GLU B C 1
ATOM 1738 O O . GLU B 1 106 ? 15.312 -15.508 4.527 1 97.75 106 GLU B O 1
ATOM 1743 N N . PRO B 1 107 ? 15.32 -13.43 5.477 1 98.25 107 PRO B N 1
ATOM 1744 C CA . PRO B 1 107 ? 14.664 -12.172 5.848 1 98.25 107 PRO B CA 1
ATOM 1745 C C . PRO B 1 107 ? 14.406 -11.266 4.652 1 98.25 107 PRO B C 1
ATOM 1747 O O . PRO B 1 107 ? 15.016 -11.445 3.592 1 98.25 107 PRO B O 1
ATOM 1750 N N . PRO B 1 108 ? 13.406 -10.32 4.762 1 98.81 108 PRO B N 1
ATOM 1751 C CA . PRO B 1 108 ? 13.273 -9.32 3.703 1 98.81 108 PRO B CA 1
ATOM 1752 C C . PRO B 1 108 ? 14.57 -8.547 3.457 1 98.81 108 PRO B C 1
ATOM 1754 O O . PRO B 1 108 ? 15.453 -8.516 4.32 1 98.81 108 PRO B O 1
ATOM 1757 N N . VAL B 1 109 ? 14.641 -7.91 2.303 1 98.75 109 VAL B N 1
ATOM 1758 C CA . VAL B 1 109 ? 15.82 -7.133 1.934 1 98.75 109 VAL B CA 1
ATOM 1759 C C . VAL B 1 109 ? 15.5 -5.641 2.012 1 98.75 109 VAL B C 1
ATOM 1761 O O . VAL B 1 109 ? 14.594 -5.156 1.332 1 98.75 109 VAL B O 1
ATOM 1764 N N . VAL B 1 110 ? 16.25 -4.867 2.799 1 98.81 110 VAL B N 1
ATOM 1765 C CA . VAL B 1 110 ? 16.078 -3.42 2.859 1 98.81 110 VAL B CA 1
ATOM 1766 C C . VAL B 1 110 ? 16.578 -2.785 1.562 1 98.81 110 VAL B C 1
ATOM 1768 O O . VAL B 1 110 ? 17.719 -3.008 1.152 1 98.81 110 VAL B O 1
ATOM 1771 N N . ALA B 1 111 ? 15.758 -1.994 0.907 1 98.75 111 ALA B N 1
ATOM 1772 C CA . ALA B 1 111 ? 16.109 -1.406 -0.384 1 98.75 111 ALA B CA 1
ATOM 1773 C C . ALA B 1 111 ? 16.484 0.066 -0.233 1 98.75 111 ALA B C 1
ATOM 1775 O O . ALA B 1 111 ? 17.406 0.549 -0.895 1 98.75 111 ALA B O 1
ATOM 1776 N N . VAL B 1 112 ? 15.719 0.826 0.523 1 98.75 112 VAL B N 1
ATOM 1777 C CA . VAL B 1 112 ? 15.938 2.256 0.713 1 98.75 112 VAL B CA 1
ATOM 1778 C C . VAL B 1 112 ? 15.711 2.625 2.178 1 98.75 112 VAL B C 1
ATOM 1780 O O . VAL B 1 112 ? 14.766 2.141 2.805 1 98.75 112 VAL B O 1
ATOM 1783 N N . VAL B 1 113 ? 16.516 3.523 2.754 1 98.75 113 VAL B N 1
ATOM 1784 C CA . VAL B 1 113 ? 16.297 4.141 4.059 1 98.75 113 VAL B CA 1
ATOM 1785 C C . VAL B 1 113 ? 16.453 5.652 3.949 1 98.75 113 VAL B C 1
ATOM 1787 O O . VAL B 1 113 ? 17.188 6.145 3.092 1 98.75 113 VAL B O 1
ATOM 1790 N N . ALA B 1 114 ? 15.797 6.328 4.797 1 98.81 114 ALA B N 1
ATOM 1791 C CA . ALA B 1 114 ? 15.883 7.785 4.781 1 98.81 114 ALA B CA 1
ATOM 1792 C C . ALA B 1 114 ? 15.477 8.375 6.125 1 98.81 114 ALA B C 1
ATOM 1794 O O . ALA B 1 114 ? 14.812 7.715 6.926 1 98.81 114 ALA B O 1
ATOM 1795 N N . THR B 1 115 ? 15.898 9.539 6.367 1 98.81 115 THR B N 1
ATOM 1796 C CA . THR B 1 115 ? 15.422 10.406 7.441 1 98.81 115 THR B CA 1
ATOM 1797 C C . THR B 1 115 ? 14.938 11.742 6.883 1 98.81 115 THR B C 1
ATOM 1799 O O . THR B 1 115 ? 15.648 12.406 6.133 1 98.81 115 THR B O 1
ATOM 1802 N N . GLY B 1 116 ? 13.727 12.039 7.211 1 98.44 116 GLY B N 1
ATOM 1803 C CA . GLY B 1 116 ? 13.156 13.273 6.703 1 98.44 116 GLY B CA 1
ATOM 1804 C C . GLY B 1 116 ? 12.445 14.086 7.766 1 98.44 116 GLY B C 1
ATOM 1805 O O . GLY B 1 116 ? 12.328 13.656 8.914 1 98.44 116 GLY B O 1
ATOM 1806 N N . THR B 1 117 ? 12.008 15.305 7.32 1 98.44 117 THR B N 1
ATOM 1807 C CA . THR B 1 117 ? 11.266 16.203 8.195 1 98.44 117 THR B CA 1
ATOM 1808 C C . THR B 1 117 ? 9.953 16.625 7.551 1 98.44 117 THR B C 1
ATOM 1810 O O . THR B 1 117 ? 9.914 16.953 6.363 1 98.44 117 THR B O 1
ATOM 1813 N N . VAL B 1 118 ? 8.938 16.562 8.375 1 98.38 118 VAL B N 1
ATOM 1814 C CA . VAL B 1 118 ? 7.617 17.031 7.973 1 98.38 118 VAL B CA 1
ATOM 1815 C C . VAL B 1 118 ? 7.191 18.203 8.867 1 98.38 118 VAL B C 1
ATOM 1817 O O . VAL B 1 118 ? 7.426 18.172 10.078 1 98.38 118 VAL B 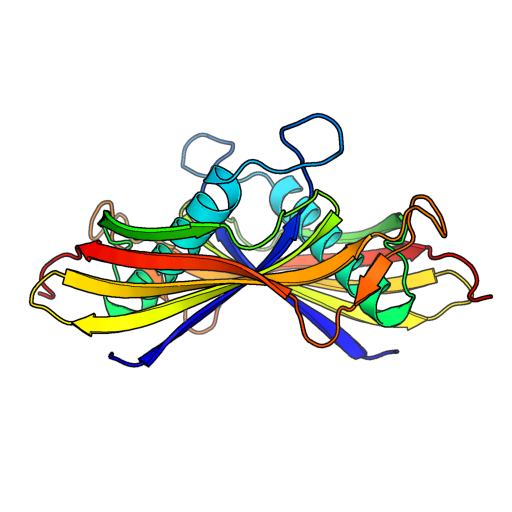O 1
ATOM 1820 N N . VAL B 1 119 ? 6.492 19.188 8.258 1 98.19 119 VAL B N 1
ATOM 1821 C CA . VAL B 1 119 ? 5.973 20.344 9 1 98.19 119 VAL B CA 1
ATOM 1822 C C . VAL B 1 119 ? 4.449 20.25 9.07 1 98.19 119 VAL B C 1
ATOM 1824 O O . VAL B 1 119 ? 3.787 19.969 8.07 1 98.19 119 VAL B O 1
ATOM 1827 N N . VAL B 1 120 ? 3.889 20.453 10.258 1 97.06 120 VAL B N 1
ATOM 1828 C CA . VAL B 1 120 ? 2.449 20.391 10.492 1 97.06 120 VAL B CA 1
ATOM 1829 C C . VAL B 1 120 ? 1.965 21.719 11.086 1 97.06 120 VAL B C 1
ATOM 1831 O O . VAL B 1 120 ? 2.75 22.469 11.664 1 97.06 120 VAL B O 1
ATOM 1834 N N . PRO B 1 121 ? 0.678 21.984 10.906 1 93.69 121 PRO B N 1
ATOM 1835 C CA . PRO B 1 121 ? 0.167 23.188 11.57 1 93.69 121 PRO B CA 1
ATOM 1836 C C . PRO B 1 121 ? 0.223 23.094 13.094 1 93.69 121 PRO B C 1
ATOM 1838 O O . PRO B 1 121 ? 0.206 21.984 13.641 1 93.69 121 PRO B O 1
ATOM 1841 N N . VAL B 1 122 ? 0.289 24.297 13.672 1 85.5 122 VAL B N 1
ATOM 1842 C CA . VAL B 1 122 ? 0.278 24.344 15.133 1 85.5 122 VAL B CA 1
ATOM 1843 C C . VAL B 1 122 ? -1.098 23.922 15.648 1 85.5 122 VAL B C 1
ATOM 1845 O O . VAL B 1 122 ? -2.123 24.375 15.133 1 85.5 122 VAL B O 1
ATOM 1848 N N . SER B 1 123 ? -1.13 22.734 16.406 1 68.88 123 SER B N 1
ATOM 1849 C CA . SER B 1 123 ? -2.381 22.281 17.016 1 68.88 123 SER B CA 1
ATOM 1850 C C . SER B 1 123 ? -3.111 23.438 17.688 1 68.88 123 SER B C 1
ATOM 1852 O O . SER B 1 123 ? -2.482 24.297 18.328 1 68.88 123 SER B O 1
ATOM 1854 N N . ARG B 1 124 ? -4.301 23.672 17.188 1 53.03 124 ARG B N 1
ATOM 1855 C CA . ARG B 1 124 ? -5.074 24.688 17.891 1 53.03 124 ARG B CA 1
ATOM 1856 C C . ARG B 1 124 ? -5.379 24.25 19.328 1 53.03 124 ARG B C 1
ATOM 1858 O O . ARG B 1 124 ? -5.484 23.062 19.609 1 53.03 124 ARG B O 1
#

Organism: NCBI:txid175570

Foldseek 3Di:
DAFDKDKDKDAQAQDDDPPQWHDPVVVVVVVLVRQQVVCCVVPVGSFAWPWFPDKDFDATDGHGWMKMKMWGFHDDDQFKTKIKMWIWTQKDADPVVHPNHMDGDVVTGTGMITITMTGHDGRD/DAFDKDKDKDAQAQDDDPPQWHDPVVVVVVVLVRQQVVCCVVPVGSFAWPWFPDKDFDATDGHGWMKMKMWGFHDDDQFKTKIKMWIWTQKDADPVVHPNHMDGDVPTGTGMITITMTGHDGRD

Sequence (248 aa):
MIGTTVTHRRYVANSHYAGNLVDGAYALGLFGDAATELCIRTDGDEGLFAGYEEIRFVAPIYAGDVVEVTASVTRVGTRSRRVEFSCAIHCRRQPEISESASQVLEPPVVAVVATGTVVVPVSRMIGTTVTHRRYVANSHYAGNLVDGAYALGLFGDAATELCIRTDGDEGLFAGYEEIRFVAPIYAGDVVEVTASVTRVGTRSRRVEFSCAIHCRRQPEISESASQVLEPPVVAVVATGTVVVPVSR

Radius of gyration: 18.54 Å; Cα contacts (8 Å, |Δi|>4): 649; chains: 2; bounding box: 41×54×39 Å